Protein AF-A0A972BQ13-F1 (afdb_monomer)

pLDDT: mean 81.77, std 10.76, range [47.16, 95.56]

Structure (mmCIF, N/CA/C/O backbone):
data_AF-A0A972BQ13-F1
#
_entry.id   AF-A0A972BQ13-F1
#
loop_
_atom_site.group_PDB
_atom_site.id
_atom_site.type_symbol
_atom_site.label_atom_id
_atom_site.label_alt_id
_atom_site.label_comp_id
_atom_site.label_asym_id
_atom_site.label_entity_id
_atom_site.label_seq_id
_atom_site.pdbx_PDB_ins_code
_atom_site.Cartn_x
_atom_site.Cartn_y
_atom_site.Cartn_z
_atom_site.occupancy
_atom_site.B_iso_or_equiv
_atom_site.auth_seq_id
_atom_site.auth_comp_id
_atom_site.auth_asym_id
_atom_site.auth_atom_id
_atom_site.pdbx_PDB_model_num
ATOM 1 N N . VAL A 1 1 ? 4.322 10.558 -7.244 1.00 75.06 1 VAL A N 1
ATOM 2 C CA . VAL A 1 1 ? 5.290 10.960 -6.197 1.00 75.06 1 VAL A CA 1
ATOM 3 C C . VAL A 1 1 ? 4.895 10.313 -4.883 1.00 75.06 1 VAL A C 1
ATOM 5 O O . VAL A 1 1 ? 3.758 10.500 -4.469 1.00 75.06 1 VAL A O 1
ATOM 8 N N . VAL A 1 2 ? 5.786 9.562 -4.250 1.00 73.56 2 VAL A N 1
ATOM 9 C CA . VAL A 1 2 ? 5.633 9.065 -2.879 1.00 73.56 2 VAL A CA 1
ATOM 10 C C . VAL A 1 2 ? 6.597 9.849 -2.000 1.00 73.56 2 VAL A C 1
ATOM 12 O O . VAL A 1 2 ? 7.761 10.005 -2.354 1.00 73.56 2 VAL A O 1
ATOM 15 N N . GLU A 1 3 ? 6.086 10.386 -0.902 1.00 77.19 3 GLU A N 1
ATOM 16 C CA . GLU A 1 3 ? 6.841 11.070 0.143 1.00 77.19 3 GLU A CA 1
ATOM 17 C C . GLU A 1 3 ? 6.739 10.202 1.404 1.00 77.19 3 GLU A C 1
ATOM 19 O O . GLU A 1 3 ? 5.622 9.929 1.860 1.00 77.19 3 GLU A O 1
ATOM 24 N N . LEU A 1 4 ? 7.867 9.764 1.960 1.00 68.62 4 LEU A N 1
ATOM 25 C CA . LEU A 1 4 ? 7.918 9.122 3.272 1.00 68.62 4 LEU A CA 1
ATOM 26 C C . LEU A 1 4 ? 8.453 10.079 4.325 1.00 68.62 4 LEU A C 1
ATOM 28 O O . LEU A 1 4 ? 9.363 10.859 4.062 1.00 68.62 4 LEU A O 1
ATOM 32 N N . TYR A 1 5 ? 7.868 9.994 5.515 1.00 63.12 5 TYR A N 1
ATOM 33 C CA . TYR A 1 5 ? 8.362 10.615 6.734 1.00 63.12 5 TYR A CA 1
ATOM 34 C C . TYR A 1 5 ? 8.575 9.520 7.775 1.00 63.12 5 TYR A C 1
ATOM 36 O O . TYR A 1 5 ? 7.603 8.881 8.188 1.00 63.12 5 TYR A O 1
ATOM 44 N N . ASP A 1 6 ? 9.817 9.306 8.189 1.00 58.94 6 ASP A N 1
ATOM 45 C CA . ASP A 1 6 ? 10.212 8.161 9.019 1.00 58.94 6 ASP A CA 1
ATOM 46 C C . ASP A 1 6 ? 10.081 8.390 10.547 1.00 58.94 6 ASP A C 1
ATOM 48 O O . ASP A 1 6 ? 10.352 7.508 11.358 1.00 58.94 6 ASP A O 1
ATOM 52 N N . ASN A 1 7 ? 9.657 9.592 10.971 1.00 56.91 7 ASN A N 1
ATOM 53 C CA . ASN A 1 7 ? 9.533 10.000 12.380 1.00 56.91 7 ASN A CA 1
ATOM 54 C C . ASN A 1 7 ? 10.789 9.772 13.260 1.00 56.91 7 ASN A C 1
ATOM 56 O O . ASN A 1 7 ? 10.662 9.649 14.482 1.00 56.91 7 ASN A O 1
ATOM 60 N N . GLY A 1 8 ? 11.996 9.782 12.693 1.00 55.44 8 GLY A N 1
ATOM 61 C CA . GLY A 1 8 ? 13.251 9.614 13.433 1.00 55.44 8 GLY A CA 1
ATOM 62 C C . GLY A 1 8 ? 13.858 8.209 13.378 1.00 55.44 8 GLY A C 1
ATOM 63 O O . GLY A 1 8 ? 14.727 7.918 14.203 1.00 55.44 8 GLY A O 1
ATOM 64 N N . ALA A 1 9 ? 13.410 7.346 12.465 1.00 62.47 9 ALA A N 1
ATOM 65 C CA . ALA A 1 9 ? 13.886 5.973 12.288 1.00 62.47 9 ALA A CA 1
ATOM 66 C C . ALA A 1 9 ? 14.424 5.750 10.869 1.00 62.47 9 ALA A C 1
ATOM 68 O O . ALA A 1 9 ? 13.902 6.327 9.944 1.00 62.47 9 ALA A O 1
ATOM 69 N N . ASN A 1 10 ? 15.438 4.909 10.662 1.00 65.75 10 ASN A N 1
ATOM 70 C CA . ASN A 1 10 ? 15.972 4.659 9.316 1.00 65.75 10 ASN A CA 1
ATOM 71 C C . ASN A 1 10 ? 15.043 3.709 8.529 1.00 65.75 10 ASN A C 1
ATOM 73 O O . ASN A 1 10 ? 15.287 2.505 8.486 1.00 65.75 10 ASN A O 1
ATOM 77 N N . ASP A 1 11 ? 13.937 4.236 7.999 1.00 75.31 11 ASP A N 1
ATOM 78 C CA . ASP A 1 11 ? 13.009 3.510 7.130 1.00 75.31 11 ASP A CA 1
ATOM 79 C C . ASP A 1 11 ? 13.306 3.853 5.666 1.00 75.31 11 ASP A C 1
ATOM 81 O O . ASP A 1 11 ? 13.293 5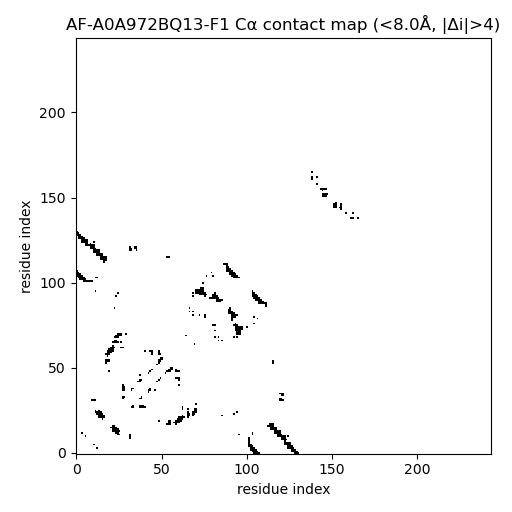.023 5.296 1.00 75.31 11 ASP A O 1
ATOM 85 N N . THR A 1 12 ? 13.526 2.836 4.831 1.00 80.25 12 THR A N 1
ATOM 86 C CA . THR A 1 12 ? 13.959 3.009 3.440 1.00 80.25 12 THR A CA 1
ATOM 87 C C . THR A 1 12 ? 12.961 2.440 2.436 1.00 80.25 12 THR A C 1
ATOM 89 O O . THR A 1 12 ? 12.549 1.276 2.537 1.00 80.25 12 THR A O 1
ATOM 92 N N . ILE A 1 13 ? 12.610 3.240 1.424 1.00 87.12 13 ILE A N 1
ATOM 93 C CA . ILE A 1 13 ? 11.822 2.842 0.256 1.00 87.12 13 ILE A CA 1
ATOM 94 C C . ILE A 1 13 ? 12.591 1.795 -0.541 1.00 87.12 13 ILE A C 1
ATOM 96 O O . ILE A 1 13 ? 13.713 2.006 -0.996 1.00 87.12 13 ILE A O 1
ATOM 100 N N . GLN A 1 14 ? 11.900 0.701 -0.818 1.00 89.25 14 GLN A N 1
ATOM 101 C CA . GLN A 1 14 ? 12.325 -0.337 -1.734 1.00 89.25 14 GLN A CA 1
ATOM 102 C C . GLN A 1 14 ? 11.298 -0.449 -2.856 1.00 89.25 14 GLN A C 1
ATOM 104 O O . GLN A 1 14 ? 10.089 -0.335 -2.632 1.00 89.25 14 GLN A O 1
ATOM 109 N N . ILE A 1 15 ? 11.765 -0.711 -4.071 1.00 92.12 15 ILE A N 1
ATOM 110 C CA . ILE A 1 15 ? 10.893 -0.925 -5.225 1.00 92.12 15 ILE A CA 1
ATOM 111 C C . ILE A 1 15 ? 11.194 -2.280 -5.821 1.00 92.12 15 ILE A C 1
ATOM 113 O O . ILE A 1 15 ? 12.330 -2.571 -6.197 1.00 92.12 15 ILE A O 1
ATOM 117 N N . PHE A 1 16 ? 10.150 -3.078 -5.980 1.00 93.19 16 PHE A N 1
ATOM 118 C CA . PHE A 1 16 ? 10.224 -4.385 -6.594 1.00 93.19 16 PHE A CA 1
ATOM 119 C C . PHE A 1 16 ? 9.275 -4.494 -7.779 1.00 93.19 16 PHE A C 1
ATOM 121 O O . PHE A 1 16 ? 8.189 -3.922 -7.786 1.00 93.19 16 PHE A O 1
ATOM 128 N N . SER A 1 17 ? 9.659 -5.303 -8.760 1.00 92.88 17 SER A N 1
ATOM 129 C CA . SER A 1 17 ? 8.677 -5.893 -9.674 1.00 92.88 17 SER A CA 1
ATOM 130 C C . SER A 1 17 ? 7.896 -6.997 -8.954 1.00 92.88 17 SER A C 1
ATOM 132 O O . SER A 1 17 ? 8.431 -7.667 -8.065 1.00 92.88 17 SER A O 1
ATOM 134 N N . VAL A 1 18 ? 6.680 -7.293 -9.413 1.00 91.50 18 VAL A N 1
ATOM 135 C CA . VAL A 1 18 ? 5.883 -8.438 -8.915 1.00 91.50 18 VAL A CA 1
ATOM 136 C C . VAL A 1 18 ? 6.572 -9.803 -9.095 1.00 91.50 18 VAL A C 1
ATOM 138 O O . VAL A 1 18 ? 6.213 -10.784 -8.442 1.00 91.50 18 VAL A O 1
ATOM 141 N N . SER A 1 19 ? 7.583 -9.887 -9.966 1.00 91.81 19 SER A N 1
ATOM 142 C CA . SER A 1 19 ? 8.406 -11.088 -10.173 1.00 91.81 19 SER A CA 1
ATOM 143 C C . SER A 1 19 ? 9.541 -11.263 -9.154 1.00 91.81 19 SER A C 1
ATOM 145 O O . SER A 1 19 ? 10.213 -12.290 -9.174 1.00 91.81 19 SER A O 1
ATOM 147 N N . GLY A 1 20 ? 9.762 -10.292 -8.261 1.00 91.56 20 GLY A N 1
ATOM 148 C CA . GLY A 1 20 ? 10.799 -10.359 -7.224 1.00 91.56 20 GLY A CA 1
ATOM 149 C C . GLY A 1 20 ? 12.126 -9.684 -7.579 1.00 91.56 20 GLY A C 1
ATOM 150 O O . GLY A 1 20 ? 13.048 -9.670 -6.763 1.00 91.56 20 GLY A O 1
ATOM 151 N N . ARG A 1 21 ? 12.243 -9.051 -8.754 1.00 92.38 21 ARG A N 1
ATOM 152 C CA . ARG A 1 21 ? 13.390 -8.176 -9.043 1.00 92.38 21 ARG A CA 1
ATOM 153 C C . ARG A 1 21 ? 13.343 -6.921 -8.176 1.00 92.38 21 ARG A C 1
ATOM 155 O O . ARG A 1 21 ? 12.360 -6.188 -8.244 1.00 92.38 21 ARG A O 1
ATOM 162 N N . HIS A 1 22 ? 14.422 -6.668 -7.446 1.00 93.00 22 HIS A N 1
ATOM 163 C CA . HIS A 1 22 ? 14.671 -5.454 -6.683 1.00 93.00 22 HIS A CA 1
ATOM 164 C C . HIS A 1 22 ? 15.249 -4.381 -7.615 1.00 93.00 22 HIS A C 1
ATOM 166 O O . HIS A 1 22 ? 16.272 -4.593 -8.270 1.00 93.00 22 HIS A O 1
ATOM 172 N N . ILE A 1 23 ? 14.551 -3.256 -7.729 1.00 91.62 23 ILE A N 1
ATOM 173 C CA . ILE A 1 23 ? 14.812 -2.213 -8.723 1.00 91.62 23 ILE A CA 1
ATOM 174 C C . ILE A 1 23 ? 15.563 -1.034 -8.100 1.00 91.62 23 ILE A C 1
ATOM 176 O O . ILE A 1 23 ? 16.493 -0.543 -8.736 1.00 91.62 23 ILE A O 1
ATOM 180 N N . VAL A 1 24 ? 15.158 -0.599 -6.900 1.00 90.25 24 VAL A N 1
ATOM 181 C CA . VAL A 1 24 ? 15.683 0.570 -6.165 1.00 90.25 24 VAL A CA 1
ATOM 182 C C . VAL A 1 24 ? 15.614 0.308 -4.676 1.00 90.25 24 VAL A C 1
ATOM 184 O O . VAL A 1 24 ? 14.603 -0.231 -4.230 1.00 90.25 24 VAL A O 1
ATOM 187 N N . GLY A 1 25 ? 16.611 0.791 -3.938 1.00 87.81 25 GLY A N 1
ATOM 188 C CA . GLY A 1 25 ? 16.585 0.847 -2.482 1.00 87.81 25 GLY A CA 1
ATOM 189 C C . GLY A 1 25 ? 17.929 0.444 -1.894 1.00 87.81 25 GLY A C 1
ATOM 190 O O . GLY A 1 25 ? 18.979 0.759 -2.455 1.00 87.81 25 GLY A O 1
ATOM 191 N N . THR A 1 26 ? 17.892 -0.285 -0.786 1.00 86.56 26 THR A N 1
ATOM 192 C CA . THR A 1 26 ? 19.076 -0.847 -0.129 1.00 86.56 26 THR A CA 1
ATOM 193 C C . THR A 1 26 ? 19.180 -2.341 -0.410 1.00 86.56 26 THR A C 1
ATOM 195 O O . THR A 1 26 ? 18.201 -3.077 -0.399 1.00 86.56 26 THR A O 1
ATOM 198 N N . LYS A 1 27 ? 20.376 -2.843 -0.689 1.00 86.19 27 LYS A N 1
ATOM 199 C CA . LYS A 1 27 ? 20.631 -4.250 -0.981 1.00 86.19 27 LYS A CA 1
ATOM 200 C C . LYS A 1 27 ? 20.524 -5.097 0.292 1.00 86.19 27 LYS A C 1
ATOM 202 O O . LYS A 1 27 ? 20.713 -4.619 1.409 1.00 86.19 27 LYS A O 1
ATOM 207 N N . LEU A 1 28 ? 20.305 -6.397 0.105 1.00 88.12 28 LEU A N 1
ATOM 208 C CA . LEU A 1 28 ? 20.391 -7.373 1.194 1.00 88.12 28 LEU A CA 1
ATOM 209 C C . LEU A 1 28 ? 21.762 -7.341 1.886 1.00 88.12 28 LEU A C 1
ATOM 211 O O . LEU A 1 28 ? 22.798 -7.214 1.229 1.00 88.12 28 LEU A O 1
ATOM 215 N N . GLY A 1 29 ? 21.754 -7.481 3.211 1.00 81.06 29 GLY A N 1
ATOM 216 C CA . GLY A 1 29 ? 22.926 -7.277 4.066 1.00 81.06 29 GLY A CA 1
ATOM 217 C C . GLY A 1 29 ? 23.169 -5.812 4.451 1.00 81.06 29 GLY A C 1
ATOM 218 O O . GLY A 1 29 ? 24.209 -5.498 5.030 1.00 81.06 29 GLY A O 1
ATOM 219 N N . HIS A 1 30 ? 22.248 -4.902 4.104 1.00 82.00 30 HIS A N 1
ATOM 220 C CA . HIS A 1 30 ? 22.149 -3.593 4.746 1.00 82.00 30 HIS A CA 1
ATOM 221 C C . HIS A 1 30 ? 21.453 -3.720 6.110 1.00 82.00 30 HIS A C 1
ATOM 223 O O . HIS A 1 30 ? 20.603 -4.591 6.305 1.00 82.00 30 HIS A O 1
ATOM 229 N N . GLY A 1 31 ? 21.782 -2.818 7.040 1.00 79.62 31 GLY A N 1
ATOM 230 C CA . GLY A 1 31 ? 21.315 -2.884 8.428 1.00 79.62 31 GLY A CA 1
ATOM 231 C C . GLY A 1 31 ? 19.792 -2.882 8.587 1.00 79.62 31 GLY A C 1
ATOM 232 O O . GLY A 1 31 ? 19.286 -3.487 9.531 1.00 79.62 31 GLY A O 1
ATOM 233 N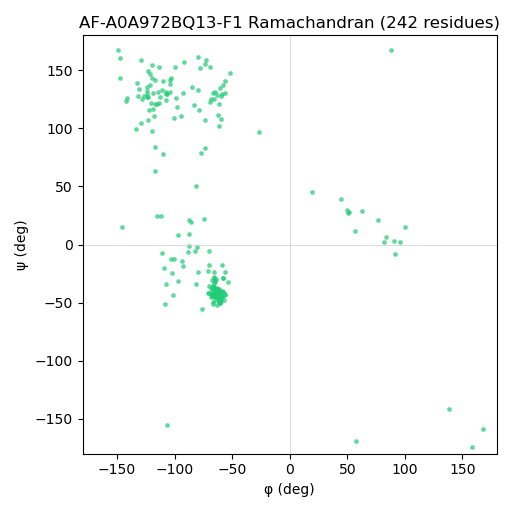 N . ASP A 1 32 ? 19.060 -2.267 7.657 1.00 82.19 32 ASP A N 1
ATOM 234 C CA . ASP A 1 32 ? 17.592 -2.210 7.705 1.00 82.19 32 ASP A CA 1
ATOM 235 C C . ASP A 1 32 ? 16.971 -3.581 7.406 1.00 82.19 32 ASP A C 1
ATOM 237 O O . ASP A 1 32 ? 16.067 -4.028 8.112 1.00 82.19 32 ASP A O 1
ATOM 241 N N . TRP A 1 33 ? 17.516 -4.298 6.418 1.00 88.00 33 TRP A N 1
ATOM 242 C CA . TRP A 1 33 ? 17.096 -5.658 6.074 1.00 88.00 33 TRP A CA 1
ATOM 243 C C . TRP A 1 33 ? 17.501 -6.673 7.146 1.00 88.00 33 TRP A C 1
ATOM 245 O O . TRP A 1 33 ? 16.689 -7.510 7.545 1.00 88.00 33 TRP A O 1
ATOM 255 N N . ASP A 1 34 ? 18.721 -6.555 7.676 1.00 85.88 34 ASP A N 1
ATOM 256 C CA . ASP A 1 34 ? 19.205 -7.430 8.748 1.00 85.88 34 ASP A CA 1
ATOM 257 C C . ASP A 1 34 ? 18.383 -7.256 10.034 1.00 85.88 34 ASP A C 1
ATOM 259 O O . ASP A 1 34 ? 18.034 -8.236 10.693 1.00 85.88 34 ASP A O 1
ATOM 263 N N . SER A 1 35 ? 18.005 -6.017 10.368 1.00 83.69 35 SER A N 1
ATOM 264 C CA . SER A 1 35 ? 17.134 -5.725 11.517 1.00 83.69 35 SER A CA 1
ATOM 265 C C . SER A 1 35 ? 15.719 -6.281 11.335 1.00 83.69 35 SER A C 1
ATOM 267 O O . SER A 1 35 ? 15.070 -6.634 12.320 1.00 83.69 35 SER A O 1
ATOM 269 N N . ALA A 1 36 ? 15.257 -6.403 10.087 1.00 83.88 36 ALA A N 1
ATOM 270 C CA . ALA A 1 36 ? 14.001 -7.057 9.732 1.00 83.88 36 ALA A CA 1
ATOM 271 C C . ALA A 1 36 ? 14.105 -8.598 9.677 1.00 83.88 36 ALA A C 1
ATOM 273 O O . ALA A 1 36 ? 13.098 -9.263 9.444 1.00 83.88 36 ALA A O 1
ATOM 274 N N . GLY A 1 37 ? 15.290 -9.179 9.906 1.00 88.19 37 GLY A N 1
ATOM 275 C CA . GLY A 1 37 ? 15.511 -10.629 9.862 1.00 88.19 37 GLY A CA 1
ATOM 276 C C . GLY A 1 37 ? 15.589 -11.212 8.448 1.00 88.19 37 GLY A C 1
ATOM 277 O O . GLY A 1 37 ? 15.369 -12.411 8.272 1.00 88.19 37 GLY A O 1
ATOM 278 N N . VAL A 1 38 ? 15.889 -10.377 7.448 1.00 90.88 38 VAL A N 1
ATOM 279 C CA . VAL A 1 38 ? 16.015 -10.766 6.040 1.00 90.88 38 VAL A CA 1
ATOM 280 C C . VAL A 1 38 ? 17.450 -10.507 5.589 1.00 90.88 38 VAL A C 1
ATOM 282 O O . VAL A 1 38 ? 17.763 -9.464 5.023 1.00 90.88 38 VAL A O 1
ATOM 285 N N . SER A 1 39 ? 18.344 -11.457 5.850 1.00 90.06 39 SER A N 1
ATOM 286 C CA . SER A 1 39 ? 19.778 -11.288 5.562 1.00 90.06 39 SER A CA 1
ATOM 287 C C . SER A 1 39 ? 20.215 -12.022 4.299 1.00 90.06 39 SER A C 1
ATOM 289 O O . SER A 1 39 ? 21.199 -11.636 3.662 1.00 90.06 39 SER A O 1
ATOM 291 N N . PHE A 1 40 ? 19.484 -13.067 3.907 1.00 90.19 40 PHE A N 1
ATOM 292 C CA . PHE A 1 40 ? 19.822 -13.905 2.763 1.00 90.19 40 PHE A CA 1
ATOM 293 C C . PHE A 1 40 ? 18.724 -13.893 1.687 1.00 90.19 40 PHE A C 1
ATOM 295 O O . PHE A 1 40 ? 17.549 -13.665 1.989 1.00 90.19 40 PHE A O 1
ATOM 302 N N . PRO A 1 41 ? 19.063 -14.158 0.409 1.00 90.75 41 PRO A N 1
ATOM 303 C CA . PRO A 1 41 ? 18.068 -14.283 -0.658 1.00 90.75 41 PRO A CA 1
ATOM 304 C C . PRO A 1 41 ? 16.960 -15.304 -0.352 1.00 90.75 41 PRO A C 1
ATOM 306 O O . PRO A 1 41 ? 15.815 -15.121 -0.762 1.00 90.75 41 PRO A O 1
ATOM 309 N N . GLU A 1 42 ? 17.273 -16.371 0.382 1.00 91.19 42 GLU A N 1
ATOM 310 C CA . GLU A 1 42 ? 16.307 -17.377 0.822 1.00 91.19 42 GLU A CA 1
ATOM 311 C C . GLU A 1 42 ? 15.269 -16.799 1.798 1.00 91.19 42 GLU A C 1
ATOM 313 O O . GLU A 1 42 ? 14.081 -17.117 1.689 1.00 91.19 42 GLU A O 1
ATOM 318 N N . ASP A 1 43 ? 15.689 -15.909 2.702 1.00 92.56 43 ASP A N 1
ATOM 319 C CA . ASP A 1 43 ? 14.787 -15.208 3.623 1.00 92.56 43 ASP A CA 1
ATOM 320 C C . ASP A 1 43 ? 13.827 -14.314 2.837 1.00 92.56 43 ASP A C 1
ATOM 322 O O . ASP A 1 43 ? 12.621 -14.318 3.068 1.00 92.56 43 ASP A O 1
ATOM 326 N N . MET A 1 44 ? 14.344 -13.608 1.833 1.00 92.25 44 MET A N 1
ATOM 327 C CA . MET A 1 44 ? 13.546 -12.744 0.968 1.00 92.25 44 MET A CA 1
ATOM 328 C C . MET A 1 44 ? 12.476 -13.540 0.205 1.00 92.25 44 MET A C 1
ATOM 330 O O . MET A 1 44 ? 11.310 -13.150 0.186 1.00 92.25 44 MET A O 1
ATOM 334 N N . ASN A 1 45 ? 12.843 -14.692 -0.361 1.00 90.31 45 ASN A N 1
ATOM 335 C CA . ASN A 1 45 ? 11.913 -15.562 -1.089 1.00 90.31 45 ASN A CA 1
ATOM 336 C C . ASN A 1 45 ? 10.819 -16.167 -0.194 1.00 90.31 45 ASN A C 1
ATOM 338 O O . ASN A 1 45 ? 9.741 -16.493 -0.682 1.00 90.31 45 ASN A O 1
ATOM 342 N N . THR A 1 46 ? 11.094 -16.356 1.097 1.00 90.00 46 THR A N 1
ATOM 343 C CA . THR A 1 46 ? 10.166 -17.023 2.024 1.00 90.00 46 THR A CA 1
ATOM 344 C C . THR A 1 46 ? 9.321 -16.052 2.842 1.00 90.00 46 THR A C 1
ATOM 346 O O . THR A 1 46 ? 8.186 -16.384 3.174 1.00 90.00 46 THR A O 1
ATOM 349 N N . GLN A 1 47 ? 9.848 -14.869 3.160 1.00 90.88 47 GLN A N 1
ATOM 350 C CA . GLN A 1 47 ? 9.221 -13.916 4.079 1.00 90.88 47 GLN A CA 1
ATOM 351 C C . GLN A 1 47 ? 8.634 -12.691 3.365 1.00 90.88 47 GLN A C 1
ATOM 353 O O . GLN A 1 47 ? 7.610 -12.164 3.796 1.00 90.88 47 GLN A O 1
ATOM 358 N N . VAL A 1 48 ? 9.262 -12.233 2.276 1.00 92.38 48 VAL A N 1
ATOM 359 C CA . VAL A 1 48 ? 8.895 -10.970 1.612 1.00 92.38 48 VAL A CA 1
ATOM 360 C C . VAL A 1 48 ? 8.200 -11.223 0.282 1.00 92.38 48 VAL A C 1
ATOM 362 O O . VAL A 1 48 ? 7.105 -10.711 0.069 1.00 92.38 48 VAL A O 1
ATOM 365 N N . LEU A 1 49 ? 8.789 -12.039 -0.595 1.00 93.25 49 LEU A N 1
ATOM 366 C CA . LEU A 1 49 ? 8.300 -12.292 -1.955 1.00 93.25 49 LEU A CA 1
ATOM 367 C C . LEU A 1 49 ? 7.177 -13.333 -1.990 1.00 93.25 49 LEU A C 1
ATOM 369 O O . LEU A 1 49 ? 7.215 -14.300 -2.748 1.00 93.25 49 LEU A O 1
ATOM 373 N N . THR A 1 50 ? 6.169 -13.139 -1.147 1.00 92.19 50 THR A N 1
ATOM 374 C CA . THR A 1 50 ? 5.022 -14.034 -1.031 1.00 92.19 50 THR A CA 1
ATOM 375 C C . THR A 1 50 ? 3.821 -13.487 -1.809 1.00 92.19 50 THR A C 1
ATOM 377 O O . THR A 1 50 ? 3.664 -12.267 -1.944 1.00 92.19 50 THR A O 1
ATOM 380 N N . PRO A 1 51 ? 2.908 -14.357 -2.277 1.00 88.12 51 PRO A N 1
ATOM 381 C CA . PRO A 1 51 ? 1.643 -13.920 -2.869 1.00 88.12 51 PRO A CA 1
ATOM 382 C C . PRO A 1 51 ? 0.789 -13.058 -1.938 1.00 88.12 51 PRO A C 1
ATOM 384 O O . PRO A 1 51 ? 0.049 -12.190 -2.393 1.00 88.12 51 PRO A O 1
ATOM 387 N N . GLU A 1 52 ? 0.919 -13.266 -0.629 1.00 89.44 52 GLU A N 1
ATOM 388 C CA . GLU A 1 52 ? 0.240 -12.485 0.409 1.00 89.44 52 GLU A CA 1
ATOM 389 C C . GLU A 1 52 ? 0.716 -11.026 0.431 1.00 89.44 52 GLU A C 1
ATOM 391 O O . GLU A 1 52 ? -0.090 -10.122 0.643 1.00 89.44 52 GLU A O 1
ATOM 396 N N . ASN A 1 53 ? 1.993 -10.793 0.117 1.00 87.75 53 ASN A N 1
ATOM 397 C CA . ASN A 1 53 ? 2.582 -9.462 -0.030 1.00 87.75 53 ASN A CA 1
ATOM 398 C C . ASN A 1 53 ? 2.423 -8.886 -1.454 1.00 87.75 53 ASN A C 1
ATOM 400 O O . ASN A 1 53 ? 3.008 -7.853 -1.772 1.00 87.75 53 ASN A O 1
ATOM 404 N N . GLY A 1 54 ? 1.631 -9.535 -2.318 1.00 86.50 54 GLY A N 1
ATOM 405 C CA . GLY A 1 54 ? 1.317 -9.070 -3.673 1.00 86.50 54 GLY A CA 1
ATOM 406 C C . GLY A 1 54 ? 2.265 -9.562 -4.771 1.00 86.50 54 GLY A C 1
ATOM 407 O O . GLY A 1 54 ? 2.094 -9.183 -5.930 1.00 86.50 54 GLY A O 1
ATOM 408 N N . PHE A 1 55 ? 3.243 -10.409 -4.445 1.00 92.50 55 PHE A N 1
ATOM 409 C CA . PHE A 1 55 ? 4.175 -10.964 -5.428 1.00 92.50 55 PHE A CA 1
ATOM 410 C C . PHE A 1 55 ? 3.569 -12.136 -6.212 1.00 92.50 55 PHE A C 1
ATOM 412 O O . PHE A 1 55 ? 2.588 -12.763 -5.820 1.00 92.50 55 PHE A O 1
ATOM 419 N N . SER A 1 56 ? 4.160 -12.465 -7.358 1.00 91.00 56 SER A N 1
ATOM 420 C CA . SER A 1 56 ? 3.762 -13.649 -8.127 1.00 91.00 56 SER A CA 1
ATOM 421 C C . SER A 1 56 ? 4.139 -14.957 -7.407 1.00 91.00 56 SER A C 1
ATOM 423 O O . SER A 1 56 ? 5.130 -15.013 -6.686 1.00 91.00 56 SER A O 1
ATOM 425 N N . ASN A 1 57 ? 3.398 -16.048 -7.651 1.00 88.38 57 ASN A N 1
ATOM 426 C C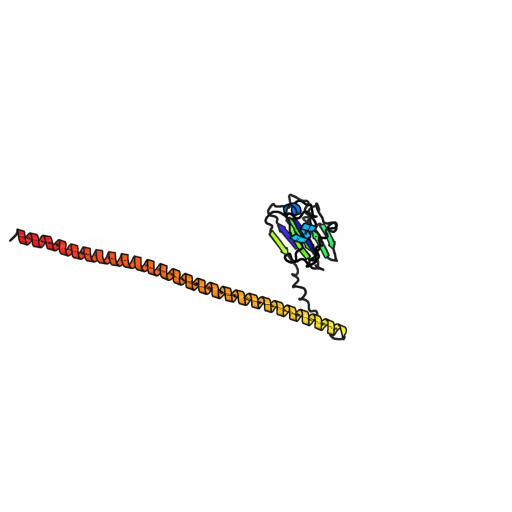A . ASN A 1 57 ? 3.653 -17.363 -7.024 1.00 88.38 57 ASN A CA 1
ATOM 427 C C . ASN A 1 57 ? 5.072 -17.916 -7.241 1.00 88.38 57 ASN A C 1
ATOM 429 O O . ASN A 1 57 ? 5.517 -18.758 -6.469 1.00 88.38 57 ASN A O 1
ATOM 433 N N . ASN A 1 58 ? 5.754 -17.475 -8.298 1.00 89.12 58 ASN A N 1
ATOM 434 C CA . ASN A 1 58 ? 7.112 -17.895 -8.638 1.00 89.12 58 ASN A CA 1
ATOM 435 C C . ASN A 1 58 ? 8.096 -16.722 -8.543 1.00 89.12 58 ASN A C 1
ATOM 437 O O . ASN A 1 58 ? 9.096 -16.712 -9.260 1.00 89.12 58 ASN A O 1
ATOM 441 N N . ALA A 1 59 ? 7.780 -15.704 -7.737 1.00 91.50 59 ALA A N 1
ATOM 442 C CA . ALA A 1 59 ? 8.681 -14.587 -7.531 1.00 91.50 59 ALA A CA 1
ATOM 443 C C . ALA A 1 59 ? 9.998 -15.085 -6.928 1.00 91.50 59 ALA A C 1
ATOM 445 O O . ALA A 1 59 ? 10.010 -15.904 -6.009 1.00 91.50 59 ALA A O 1
ATOM 446 N N . VAL A 1 60 ? 11.110 -14.598 -7.470 1.00 92.38 60 VAL A N 1
ATOM 447 C CA . VAL A 1 60 ? 12.452 -14.927 -6.991 1.00 92.38 60 VAL A CA 1
ATOM 448 C C . VAL A 1 60 ? 13.216 -13.632 -6.832 1.00 92.38 60 VAL A C 1
ATOM 450 O O . VAL A 1 60 ? 13.201 -12.781 -7.723 1.00 92.38 60 VAL A O 1
ATOM 453 N N . TYR A 1 61 ? 13.899 -13.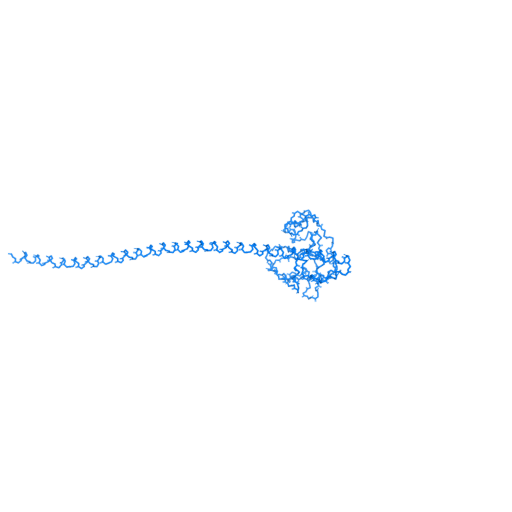494 -5.703 1.00 93.31 61 TYR A N 1
ATOM 454 C CA . TYR A 1 61 ? 14.702 -12.323 -5.428 1.00 93.31 61 TYR A CA 1
ATOM 455 C C . TYR A 1 61 ? 15.820 -12.182 -6.454 1.00 93.31 61 TYR A C 1
ATOM 457 O O . TYR A 1 61 ? 16.685 -13.052 -6.582 1.00 93.31 61 TYR A O 1
ATOM 465 N N . VAL A 1 62 ? 15.821 -11.049 -7.152 1.00 90.81 62 VAL A N 1
ATOM 466 C CA . VAL A 1 62 ? 16.915 -10.652 -8.039 1.00 90.81 62 VAL A CA 1
ATOM 467 C C . VAL A 1 62 ? 17.335 -9.231 -7.697 1.00 90.81 62 VAL A C 1
ATOM 469 O O . VAL A 1 62 ? 16.642 -8.281 -8.047 1.00 90.81 62 VAL A O 1
ATOM 472 N N . GLY A 1 63 ? 18.473 -9.089 -7.018 1.00 84.69 63 GLY A N 1
ATOM 473 C CA . GLY A 1 63 ? 18.985 -7.809 -6.515 1.00 84.69 63 GLY A CA 1
ATOM 474 C C . GLY A 1 63 ? 20.254 -7.305 -7.197 1.00 84.69 63 GLY A C 1
ATOM 475 O O . GLY A 1 63 ? 21.015 -6.567 -6.576 1.00 84.69 63 GLY A O 1
ATOM 476 N N . ASP A 1 64 ? 20.525 -7.720 -8.438 1.00 75.00 64 ASP A N 1
ATOM 477 C CA . ASP A 1 64 ? 21.769 -7.384 -9.139 1.00 75.00 64 ASP A CA 1
ATOM 478 C C . ASP A 1 64 ? 21.918 -5.861 -9.336 1.00 75.00 64 ASP A C 1
ATOM 480 O O . ASP A 1 64 ? 21.306 -5.264 -10.221 1.00 75.00 64 ASP A O 1
ATOM 484 N N . ASN A 1 65 ? 22.752 -5.237 -8.496 1.00 74.88 65 ASN A N 1
ATOM 485 C CA . ASN A 1 65 ? 23.205 -3.840 -8.553 1.00 74.88 65 ASN A CA 1
ATOM 486 C C . ASN A 1 65 ? 22.115 -2.740 -8.554 1.00 74.88 65 ASN A C 1
ATOM 488 O O . ASN A 1 65 ? 22.446 -1.589 -8.828 1.00 74.88 65 ASN A O 1
ATOM 492 N N . LEU A 1 66 ? 20.844 -3.059 -8.273 1.00 85.62 66 LEU A N 1
ATOM 493 C CA . LEU A 1 66 ? 19.735 -2.095 -8.102 1.00 85.62 66 LEU A CA 1
ATOM 494 C C . LEU A 1 66 ? 19.703 -0.978 -9.166 1.00 85.62 66 LEU A C 1
ATOM 496 O O . LEU A 1 66 ? 19.507 0.194 -8.866 1.00 85.62 66 LEU A O 1
ATOM 500 N N . ASN A 1 67 ? 20.002 -1.330 -10.423 1.00 80.69 67 ASN A N 1
ATOM 501 C CA . ASN A 1 67 ? 20.108 -0.394 -11.553 1.00 80.69 67 ASN A CA 1
ATOM 502 C C . ASN A 1 67 ? 21.014 0.837 -11.307 1.00 80.69 67 ASN A C 1
ATOM 504 O O . ASN A 1 67 ? 20.830 1.881 -11.929 1.00 80.69 67 ASN A O 1
ATOM 508 N N . GLY A 1 68 ? 22.011 0.723 -10.423 1.00 77.44 68 GLY A N 1
ATOM 509 C CA . GLY A 1 68 ? 22.912 1.817 -10.044 1.00 77.44 68 GLY A CA 1
ATOM 510 C C . GLY A 1 68 ? 22.351 2.775 -8.987 1.00 77.44 68 GLY A C 1
ATOM 511 O O . GLY A 1 68 ? 23.038 3.726 -8.624 1.00 77.44 68 GLY A O 1
ATOM 512 N N . ILE A 1 69 ? 21.147 2.510 -8.478 1.00 78.81 69 ILE A N 1
ATOM 513 C CA . ILE A 1 69 ? 20.438 3.265 -7.438 1.00 78.81 69 ILE A CA 1
ATOM 514 C C . ILE A 1 69 ? 20.258 2.336 -6.227 1.00 78.81 69 ILE A C 1
ATOM 516 O O . ILE A 1 69 ? 19.154 1.923 -5.870 1.00 78.81 69 ILE A O 1
ATOM 520 N N . GLY A 1 70 ? 21.401 1.939 -5.665 1.00 76.44 70 GLY A N 1
ATOM 521 C CA . GLY A 1 70 ? 21.497 1.097 -4.473 1.00 76.44 70 GLY A CA 1
ATOM 522 C C . GLY A 1 70 ? 21.942 1.875 -3.231 1.00 76.44 70 GLY A C 1
ATOM 523 O O . GLY A 1 70 ? 21.809 3.095 -3.187 1.00 76.44 70 GLY A O 1
ATOM 524 N N . ASP A 1 71 ? 22.531 1.167 -2.263 1.00 74.31 71 ASP A N 1
ATOM 525 C CA . ASP A 1 71 ? 22.985 1.729 -0.980 1.00 74.31 71 ASP A CA 1
ATOM 526 C C . ASP A 1 71 ? 23.874 2.966 -1.119 1.00 74.31 71 ASP A C 1
ATOM 528 O O . ASP A 1 71 ? 24.778 3.010 -1.964 1.00 74.31 71 ASP A O 1
ATOM 532 N N . ASN A 1 72 ? 23.763 3.867 -0.141 1.00 72.12 72 ASN A N 1
ATOM 533 C CA . ASN A 1 72 ? 24.607 5.056 0.007 1.00 72.12 72 ASN A CA 1
ATOM 534 C C . ASN A 1 72 ? 24.481 6.039 -1.160 1.00 72.12 72 ASN A C 1
ATOM 536 O O . ASN A 1 72 ? 25.424 6.776 -1.476 1.00 72.12 72 ASN A O 1
ATOM 540 N N . LEU A 1 73 ? 23.321 6.059 -1.807 1.00 82.06 73 LEU A N 1
ATOM 541 C CA . LEU A 1 73 ? 23.030 7.051 -2.819 1.00 82.06 73 LEU A CA 1
ATOM 542 C C . LEU A 1 73 ? 22.890 8.415 -2.125 1.00 82.06 73 LEU A C 1
ATOM 544 O O . LEU A 1 73 ? 22.053 8.556 -1.228 1.00 82.06 73 LEU A O 1
ATOM 548 N N . PRO A 1 74 ? 23.677 9.440 -2.508 1.00 84.50 74 PRO A N 1
ATOM 549 C CA . PRO A 1 74 ? 23.590 10.744 -1.870 1.00 84.50 74 PRO A CA 1
ATOM 550 C C . PRO A 1 74 ? 22.173 11.300 -1.951 1.00 84.50 74 PRO A C 1
ATOM 552 O O . PRO A 1 74 ? 21.583 11.356 -3.032 1.00 84.50 74 PRO A O 1
ATOM 555 N N . PHE A 1 75 ? 21.654 11.750 -0.811 1.00 86.00 75 PHE A N 1
ATOM 556 C CA . PHE A 1 75 ? 20.322 12.326 -0.757 1.00 86.00 75 PHE A CA 1
ATOM 557 C C . PHE A 1 75 ? 20.191 13.543 -1.689 1.00 86.00 75 PHE A C 1
ATOM 559 O O . PHE A 1 75 ? 20.967 14.499 -1.597 1.00 86.00 75 PHE A O 1
ATOM 566 N N . SER A 1 76 ? 19.153 13.554 -2.522 1.00 87.44 76 SER A N 1
ATOM 567 C CA . SER A 1 76 ? 18.732 14.692 -3.331 1.00 87.44 76 SER A CA 1
ATOM 568 C C . SER A 1 76 ? 17.347 15.163 -2.890 1.00 87.44 76 SER A C 1
ATOM 570 O O . SER A 1 76 ? 16.374 14.419 -2.960 1.00 87.44 76 SER A O 1
ATOM 572 N N . ALA A 1 77 ? 17.246 16.426 -2.464 1.00 83.44 77 ALA A N 1
ATOM 573 C CA . ALA A 1 77 ? 15.980 17.055 -2.060 1.00 83.44 77 ALA A CA 1
ATOM 574 C C . ALA A 1 77 ? 15.226 17.710 -3.230 1.00 83.44 77 ALA A C 1
ATOM 576 O O . ALA A 1 77 ? 14.129 18.238 -3.046 1.00 83.44 77 ALA A O 1
ATOM 577 N N . VAL A 1 78 ? 15.842 17.759 -4.413 1.00 85.44 78 VAL A N 1
ATOM 578 C CA . VAL A 1 78 ? 15.372 18.555 -5.549 1.00 85.44 78 VAL A CA 1
ATOM 579 C C . VAL A 1 78 ? 15.014 17.619 -6.694 1.00 85.44 78 VAL A C 1
ATOM 581 O O . VAL A 1 78 ? 15.862 16.876 -7.185 1.00 85.44 78 VAL A O 1
ATOM 584 N N . ALA A 1 79 ? 13.757 17.677 -7.140 1.00 82.69 79 ALA A N 1
ATOM 585 C CA . ALA A 1 79 ? 13.311 16.963 -8.331 1.00 82.69 79 ALA A CA 1
ATOM 586 C C . ALA A 1 79 ? 14.150 17.397 -9.556 1.00 82.69 79 ALA A C 1
ATOM 588 O O . ALA A 1 79 ? 14.396 18.598 -9.715 1.00 82.69 79 ALA A O 1
ATOM 589 N N . PRO A 1 80 ? 14.586 16.466 -10.427 1.00 78.50 80 PRO A N 1
ATOM 590 C CA . PRO A 1 80 ? 14.099 15.085 -10.577 1.00 78.50 80 PRO A CA 1
ATOM 591 C C . PRO A 1 80 ? 14.754 13.997 -9.689 1.00 78.50 80 PRO A C 1
ATOM 593 O O . PRO A 1 80 ? 14.617 12.819 -10.000 1.00 78.50 80 PRO A O 1
ATOM 596 N N . TYR A 1 81 ? 15.395 14.349 -8.565 1.00 89.94 81 TYR A N 1
ATOM 597 C CA . TYR A 1 81 ? 16.077 13.404 -7.660 1.00 89.94 81 TYR A CA 1
ATOM 598 C C . TYR A 1 81 ? 17.162 12.576 -8.383 1.00 89.94 81 TYR A C 1
ATOM 600 O O . TYR A 1 81 ? 17.563 12.920 -9.497 1.00 89.94 81 TYR A O 1
ATOM 608 N N . ASN A 1 82 ? 17.707 11.528 -7.754 1.00 90.31 82 ASN A N 1
ATOM 609 C CA . ASN A 1 82 ? 18.630 10.627 -8.445 1.00 90.31 82 ASN A CA 1
ATOM 610 C C . ASN A 1 82 ? 17.824 9.761 -9.420 1.00 90.31 82 ASN A C 1
ATOM 612 O O . ASN A 1 82 ? 17.056 8.892 -9.001 1.00 90.31 82 ASN A O 1
ATOM 616 N N . GLN A 1 83 ? 17.957 10.052 -10.713 1.00 89.56 83 GLN A N 1
ATOM 617 C CA . GLN A 1 83 ? 17.109 9.496 -11.762 1.00 89.56 83 GLN A CA 1
ATOM 618 C C . GLN A 1 83 ? 17.806 8.380 -12.542 1.00 89.56 83 GLN A C 1
ATOM 620 O O . GLN A 1 83 ? 18.995 8.467 -12.852 1.00 89.56 83 GLN A O 1
ATOM 625 N N . PHE A 1 84 ? 17.038 7.367 -12.926 1.00 90.38 84 PHE A N 1
ATOM 626 C CA . PHE A 1 84 ? 17.455 6.301 -13.830 1.00 90.38 84 PHE A CA 1
ATOM 627 C C . PHE A 1 84 ? 16.257 5.794 -14.644 1.00 90.38 84 PHE A C 1
ATOM 629 O O . PHE A 1 84 ? 15.102 6.106 -14.342 1.00 90.38 84 PHE A O 1
ATOM 636 N N . THR A 1 85 ? 16.535 5.009 -15.684 1.00 90.44 85 THR A N 1
ATOM 637 C CA . THR A 1 85 ? 15.503 4.408 -16.536 1.00 90.44 85 THR A CA 1
ATOM 638 C C . THR A 1 85 ? 15.463 2.900 -16.328 1.00 90.44 85 THR A C 1
ATOM 640 O O . THR A 1 85 ? 16.500 2.237 -16.375 1.00 90.44 85 THR A O 1
ATOM 643 N N . TYR A 1 86 ? 14.265 2.348 -16.159 1.00 90.31 86 TYR A N 1
ATOM 644 C CA . TYR A 1 86 ? 14.043 0.912 -16.036 1.00 90.31 86 TYR A CA 1
ATOM 645 C C . TYR A 1 86 ? 12.750 0.516 -16.754 1.00 90.31 86 TYR A C 1
ATOM 647 O O . TYR A 1 86 ? 11.694 1.086 -16.503 1.00 90.31 86 TYR A O 1
ATOM 655 N N . ASN A 1 87 ? 12.850 -0.424 -17.701 1.00 89.19 87 ASN A N 1
ATOM 656 C CA . ASN A 1 87 ? 11.737 -0.893 -18.541 1.00 89.19 87 ASN A CA 1
ATOM 657 C C . ASN A 1 87 ? 10.904 0.217 -19.218 1.00 89.19 87 ASN A C 1
ATOM 659 O O . ASN A 1 87 ? 9.728 0.030 -19.505 1.00 89.19 87 ASN A O 1
ATOM 663 N N . GLY A 1 88 ? 11.530 1.358 -19.526 1.00 86.81 88 GLY A N 1
ATOM 664 C CA . GLY A 1 88 ? 10.871 2.517 -20.141 1.00 86.81 88 GLY A CA 1
ATOM 665 C C . GLY A 1 88 ? 10.313 3.534 -19.143 1.00 86.81 88 GLY A C 1
ATOM 666 O O . GLY A 1 88 ? 9.964 4.631 -19.561 1.00 86.81 88 GLY A O 1
ATOM 667 N N . MET A 1 89 ? 10.309 3.215 -17.848 1.00 89.81 89 MET A N 1
ATOM 668 C CA . MET A 1 89 ? 9.937 4.125 -16.764 1.00 89.81 89 MET A CA 1
ATOM 669 C C . MET A 1 89 ? 11.143 4.967 -16.356 1.00 89.81 89 MET A C 1
ATOM 671 O O . MET A 1 89 ? 12.240 4.431 -16.170 1.00 89.81 89 MET A O 1
ATOM 675 N N . ASN A 1 90 ? 10.948 6.266 -16.160 1.00 91.50 90 ASN A N 1
ATOM 676 C CA . ASN A 1 90 ? 11.916 7.138 -15.516 1.00 91.50 90 ASN A CA 1
ATOM 677 C C . ASN A 1 90 ? 11.588 7.245 -14.029 1.00 91.50 90 ASN A C 1
ATOM 679 O O . ASN A 1 90 ? 10.607 7.865 -13.612 1.00 91.50 90 ASN A O 1
ATOM 683 N N . ILE A 1 91 ? 12.456 6.647 -13.224 1.00 91.50 91 ILE A N 1
ATOM 684 C CA . ILE A 1 91 ? 12.299 6.575 -11.780 1.00 91.50 91 ILE A CA 1
ATOM 685 C C . ILE A 1 91 ? 13.299 7.540 -11.148 1.00 91.50 91 ILE A C 1
ATOM 687 O O . ILE A 1 91 ? 14.482 7.532 -11.480 1.00 91.50 91 ILE A O 1
ATOM 691 N N . GLY A 1 92 ? 12.810 8.388 -10.249 1.00 91.56 92 GLY A N 1
ATOM 692 C CA . GLY A 1 92 ? 13.609 9.282 -9.421 1.00 91.56 92 GLY A CA 1
ATOM 693 C C . GLY A 1 92 ? 13.512 8.852 -7.966 1.00 91.56 92 GLY A C 1
ATOM 694 O O . GLY A 1 92 ? 12.409 8.706 -7.446 1.00 91.56 92 GLY A O 1
ATOM 695 N N . TYR A 1 93 ? 14.654 8.659 -7.318 1.00 90.94 93 TYR A N 1
ATOM 696 C CA . TYR A 1 93 ? 14.746 8.300 -5.907 1.00 90.94 93 TYR A CA 1
ATOM 697 C C . TYR A 1 93 ? 15.614 9.317 -5.173 1.00 90.94 93 TYR A C 1
ATOM 699 O O . TYR A 1 93 ? 16.666 9.727 -5.671 1.00 90.94 93 TYR A O 1
ATOM 707 N N . SER A 1 94 ? 15.183 9.764 -3.995 1.00 88.19 94 SER A N 1
ATOM 708 C CA . SER A 1 94 ? 15.959 10.730 -3.219 1.00 88.19 94 SER A CA 1
ATOM 709 C C . SER A 1 94 ? 17.299 10.168 -2.773 1.00 88.19 94 SER A C 1
ATOM 711 O O . SER A 1 94 ? 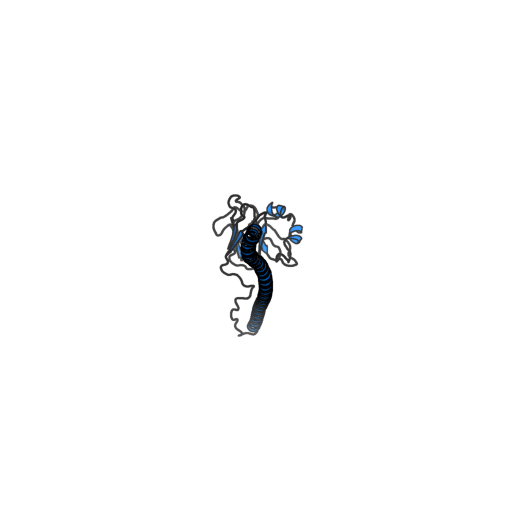18.237 10.945 -2.699 1.00 88.19 94 SER A O 1
ATOM 713 N N . GLY A 1 95 ? 17.427 8.859 -2.549 1.00 84.12 95 GLY A N 1
ATOM 714 C CA . GLY A 1 95 ? 18.593 8.273 -1.884 1.00 84.12 95 GLY A CA 1
ATOM 715 C C . GLY A 1 95 ? 18.441 8.246 -0.363 1.00 84.12 95 GLY A C 1
ATOM 716 O O . GLY A 1 95 ? 17.568 8.921 0.182 1.00 84.12 95 GLY A O 1
ATOM 717 N N . ASP A 1 96 ? 19.330 7.491 0.279 1.00 74.94 96 ASP A N 1
ATOM 718 C CA . ASP A 1 96 ? 19.400 7.181 1.717 1.00 74.94 96 ASP A CA 1
ATOM 719 C C . ASP A 1 96 ? 20.615 7.844 2.412 1.00 74.94 96 ASP A C 1
ATOM 721 O O . ASP A 1 96 ? 20.752 7.835 3.633 1.00 74.94 96 ASP A O 1
ATOM 725 N N . GLY A 1 97 ? 21.524 8.465 1.649 1.00 70.56 97 GLY A N 1
ATOM 726 C CA . GLY A 1 97 ? 22.826 8.944 2.126 1.00 70.56 97 GLY A CA 1
ATOM 727 C C . GLY A 1 97 ? 22.823 10.207 3.000 1.00 70.56 97 GLY A C 1
ATOM 728 O O . GLY A 1 97 ? 23.845 10.898 3.048 1.00 70.56 97 GLY A O 1
ATOM 729 N N . ASN A 1 98 ? 21.712 10.573 3.652 1.00 71.62 98 ASN A N 1
ATOM 730 C CA . ASN A 1 98 ? 21.652 11.738 4.543 1.00 71.62 98 ASN A CA 1
ATOM 731 C C . ASN A 1 98 ? 20.964 11.440 5.885 1.00 71.62 98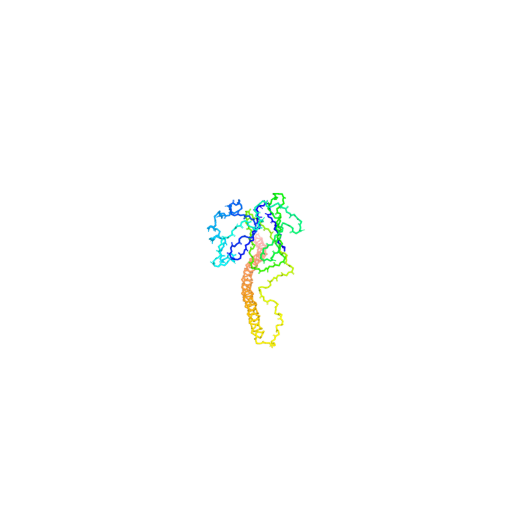 ASN A C 1
ATOM 733 O O . ASN A 1 98 ? 19.753 11.593 6.000 1.00 71.62 98 ASN A O 1
ATOM 737 N N . PRO A 1 99 ? 21.734 11.194 6.958 1.00 66.50 99 PRO A N 1
ATOM 738 C CA . PRO A 1 99 ? 21.178 10.883 8.276 1.00 66.50 99 PRO A CA 1
ATOM 739 C C . PRO A 1 99 ? 20.487 12.077 8.962 1.00 66.50 99 PRO A C 1
ATOM 741 O O . PRO A 1 99 ? 19.951 11.937 10.056 1.00 66.50 99 PRO A O 1
ATOM 744 N N . SER A 1 100 ? 20.552 13.282 8.381 1.00 68.69 100 SER A N 1
ATOM 745 C CA . SER A 1 100 ? 19.884 14.489 8.892 1.00 68.69 100 SER A CA 1
ATOM 746 C C . SER A 1 100 ? 18.617 14.855 8.118 1.00 68.69 100 SER A C 1
ATOM 748 O O . SER A 1 100 ? 17.876 15.728 8.570 1.00 68.69 100 SER A O 1
ATOM 750 N N . ASN A 1 101 ? 18.374 14.240 6.954 1.00 69.00 101 ASN A N 1
ATOM 751 C CA . ASN A 1 101 ? 17.131 14.399 6.212 1.00 69.00 101 ASN A CA 1
ATOM 752 C C . ASN A 1 101 ? 16.493 13.034 6.003 1.00 69.00 101 ASN A C 1
ATOM 754 O O . ASN A 1 101 ? 16.937 12.235 5.193 1.00 69.00 101 ASN A O 1
ATOM 758 N N . LEU A 1 102 ? 15.433 12.857 6.764 1.00 69.75 102 LEU A N 1
ATOM 759 C CA . LEU A 1 102 ? 14.709 11.627 7.008 1.00 69.75 102 LEU A CA 1
ATOM 760 C C . LEU A 1 102 ? 13.464 11.489 6.113 1.00 69.75 102 LEU A C 1
ATOM 762 O O . LEU A 1 102 ? 12.596 10.643 6.314 1.00 69.75 102 LEU A O 1
ATOM 766 N N . ASN A 1 103 ? 13.329 12.399 5.144 1.00 77.88 103 ASN A N 1
ATOM 767 C CA . ASN A 1 103 ? 12.285 12.312 4.142 1.00 77.88 103 ASN A CA 1
ATOM 768 C C . ASN A 1 103 ? 12.817 11.576 2.929 1.00 77.88 103 ASN A C 1
ATOM 770 O O . ASN A 1 103 ? 13.814 12.004 2.351 1.00 77.88 103 ASN A O 1
ATOM 774 N N . GLU A 1 104 ? 12.074 10.586 2.459 1.00 82.44 104 GLU A N 1
ATOM 775 C CA . GLU A 1 104 ? 12.391 9.919 1.204 1.00 82.44 104 GLU A CA 1
ATOM 776 C C . GLU A 1 104 ? 11.365 10.257 0.131 1.00 82.44 104 GLU A C 1
ATOM 778 O O . GLU A 1 104 ? 10.161 10.364 0.386 1.00 82.44 104 GLU A O 1
ATOM 783 N N . TYR A 1 105 ? 11.856 10.446 -1.089 1.00 87.25 105 TYR A N 1
ATOM 784 C CA . TYR A 1 105 ? 11.045 10.819 -2.234 1.00 87.25 105 TYR A CA 1
ATOM 785 C C . TYR A 1 105 ? 11.224 9.812 -3.359 1.00 87.25 105 TYR A C 1
ATOM 787 O O . TYR A 1 105 ? 12.342 9.487 -3.756 1.00 87.25 105 TYR A O 1
ATOM 795 N N . LEU A 1 106 ? 10.099 9.378 -3.915 1.00 89.12 106 LEU A N 1
ATOM 796 C CA . LEU A 1 106 ? 10.040 8.526 -5.092 1.00 89.12 106 LEU A CA 1
ATOM 797 C C . LEU A 1 106 ? 9.144 9.165 -6.153 1.00 89.12 106 LEU A C 1
ATOM 799 O O . LEU A 1 106 ? 7.983 9.494 -5.906 1.00 89.12 106 LEU A O 1
ATOM 803 N N . THR A 1 107 ? 9.654 9.301 -7.369 1.00 90.19 107 THR A N 1
ATOM 804 C CA . THR A 1 107 ? 8.890 9.703 -8.552 1.00 90.19 107 THR A CA 1
ATOM 805 C C . THR A 1 107 ? 8.981 8.629 -9.614 1.00 90.19 107 THR A C 1
ATOM 807 O O . THR A 1 107 ? 10.060 8.114 -9.870 1.00 90.19 107 THR A O 1
ATOM 810 N N . ILE A 1 108 ? 7.859 8.328 -10.251 1.00 88.19 108 ILE A N 1
ATOM 811 C CA . ILE A 1 108 ? 7.780 7.468 -11.430 1.00 88.19 108 ILE A CA 1
ATOM 812 C C . ILE A 1 108 ? 6.910 8.243 -12.413 1.00 88.19 108 ILE A C 1
ATOM 814 O O . ILE A 1 108 ? 5.862 8.751 -12.004 1.00 88.19 108 ILE A O 1
ATOM 818 N N . ASP A 1 109 ? 7.383 8.424 -13.641 1.00 87.12 109 ASP A N 1
ATOM 819 C CA . ASP A 1 109 ? 6.677 9.190 -14.670 1.00 87.12 109 ASP A CA 1
ATOM 820 C C . ASP A 1 109 ? 5.511 8.398 -15.278 1.00 87.12 109 ASP A C 1
ATOM 822 O O . ASP A 1 109 ? 4.364 8.834 -15.213 1.00 87.12 109 ASP A O 1
ATOM 826 N N . GLU A 1 110 ? 5.793 7.211 -15.802 1.00 82.88 110 GLU A N 1
ATOM 827 C CA . GLU A 1 110 ? 4.842 6.256 -16.348 1.00 82.88 110 GLU A CA 1
ATOM 828 C C . GLU A 1 110 ? 5.167 4.875 -15.784 1.00 82.88 110 GLU A C 1
ATOM 830 O O . GLU A 1 110 ? 6.330 4.507 -15.646 1.00 82.88 110 GLU A O 1
ATOM 835 N N . VAL A 1 111 ? 4.132 4.114 -15.425 1.00 82.06 111 VAL A N 1
ATOM 836 C CA . VAL A 1 111 ? 4.279 2.753 -14.905 1.00 82.06 111 VAL A CA 1
ATOM 837 C C . VAL A 1 111 ? 3.983 1.776 -16.040 1.00 82.06 111 VAL A C 1
ATOM 839 O O . VAL A 1 111 ? 2.837 1.659 -16.469 1.00 82.06 111 VAL A O 1
ATOM 842 N N . THR A 1 112 ? 5.012 1.095 -16.542 1.00 84.00 112 THR A N 1
ATOM 843 C CA . THR A 1 112 ? 4.910 0.151 -17.671 1.00 84.00 112 THR A CA 1
ATOM 844 C C . THR A 1 112 ? 4.697 -1.300 -17.234 1.00 84.00 112 THR A C 1
ATOM 846 O O . THR A 1 112 ? 4.348 -2.143 -18.059 1.00 84.00 112 THR A O 1
ATOM 849 N N . GLU A 1 113 ? 4.907 -1.605 -15.952 1.00 85.25 113 GLU A N 1
ATOM 850 C CA . GLU A 1 113 ? 4.650 -2.907 -15.332 1.00 85.25 113 GLU A CA 1
ATOM 851 C C . GLU A 1 113 ? 4.229 -2.742 -13.869 1.00 85.25 113 GLU A C 1
ATOM 853 O O . GLU A 1 113 ? 4.499 -1.708 -13.261 1.00 85.25 113 GLU A O 1
ATOM 858 N N . ASP A 1 114 ? 3.585 -3.756 -13.288 1.00 87.50 114 ASP A N 1
ATOM 859 C CA . ASP A 1 114 ? 3.163 -3.704 -11.888 1.00 87.50 114 ASP A CA 1
ATOM 860 C C . ASP A 1 114 ? 4.380 -3.655 -10.949 1.00 87.50 114 ASP A C 1
ATOM 862 O O . ASP A 1 114 ? 5.264 -4.523 -10.976 1.00 87.50 114 ASP A O 1
ATOM 866 N N . LEU A 1 115 ? 4.393 -2.637 -10.086 1.00 88.56 115 LEU A N 1
ATOM 867 C CA . LEU A 1 115 ? 5.445 -2.391 -9.107 1.00 88.56 115 LEU A CA 1
ATOM 868 C C . LEU A 1 115 ? 4.902 -2.473 -7.684 1.00 88.56 115 LEU A C 1
ATOM 870 O O . LEU A 1 115 ? 3.813 -1.985 -7.381 1.00 88.56 115 LEU A O 1
ATOM 874 N N . ILE A 1 116 ? 5.715 -3.035 -6.800 1.00 90.25 116 ILE A N 1
ATOM 875 C CA . ILE A 1 116 ? 5.482 -3.077 -5.363 1.00 90.25 116 ILE A CA 1
ATOM 876 C C . ILE A 1 116 ? 6.452 -2.102 -4.710 1.00 90.25 116 ILE A C 1
ATOM 878 O O . ILE A 1 116 ? 7.666 -2.201 -4.889 1.00 90.25 116 ILE A O 1
ATOM 882 N N . VAL A 1 117 ? 5.903 -1.163 -3.943 1.00 89.19 117 VAL A N 1
ATOM 883 C CA . VAL A 1 117 ? 6.679 -0.276 -3.075 1.00 89.19 117 VAL A CA 1
ATOM 884 C C . VAL A 1 117 ? 6.630 -0.856 -1.669 1.00 89.19 117 VAL A C 1
ATOM 886 O O . VAL A 1 117 ? 5.552 -0.995 -1.092 1.00 89.19 117 VAL A O 1
ATOM 889 N N . LEU A 1 118 ? 7.795 -1.204 -1.138 1.00 88.75 118 LEU A N 1
ATOM 890 C CA . LEU A 1 118 ? 7.978 -1.740 0.205 1.00 88.75 118 LEU A CA 1
ATOM 891 C C . LEU A 1 118 ? 8.766 -0.723 1.034 1.00 88.75 118 LEU A C 1
ATOM 893 O O . LEU A 1 118 ? 9.533 0.067 0.493 1.00 88.75 118 LEU A O 1
ATOM 897 N N . ILE A 1 119 ? 8.569 -0.737 2.345 1.00 86.94 119 ILE A N 1
ATOM 898 C CA . ILE A 1 119 ? 9.301 0.113 3.281 1.00 86.94 119 ILE A CA 1
ATOM 899 C C . ILE A 1 119 ? 9.942 -0.820 4.290 1.00 86.94 119 ILE A C 1
ATOM 901 O O . ILE A 1 119 ? 9.257 -1.677 4.853 1.00 86.94 119 ILE A O 1
ATOM 905 N N . VAL A 1 120 ? 11.250 -0.682 4.469 1.00 84.94 120 VAL A N 1
ATOM 906 C CA . VAL A 1 120 ? 12.036 -1.536 5.360 1.00 84.94 120 VAL A CA 1
ATOM 907 C C . VAL A 1 120 ? 12.760 -0.662 6.353 1.00 84.94 120 VAL A C 1
ATOM 909 O O . VAL A 1 120 ? 13.434 0.280 5.960 1.00 84.94 120 VAL A O 1
ATOM 912 N N . GLY A 1 121 ? 12.629 -1.001 7.625 1.00 78.06 121 GLY A N 1
ATOM 913 C CA . GLY A 1 121 ? 13.234 -0.269 8.721 1.00 78.06 121 GLY A CA 1
ATOM 914 C C . GLY A 1 121 ? 12.491 -0.546 10.019 1.00 78.06 121 GLY A C 1
ATOM 915 O O . GLY A 1 121 ? 11.627 -1.427 10.095 1.00 78.06 121 GLY A O 1
ATOM 916 N N . ALA A 1 122 ? 12.878 0.168 11.067 1.00 72.12 122 ALA A N 1
ATOM 917 C CA . ALA A 1 122 ? 12.359 -0.032 12.409 1.00 72.12 122 ALA A CA 1
ATOM 918 C C . ALA A 1 122 ? 11.690 1.243 12.913 1.00 72.12 122 ALA A C 1
ATOM 920 O O . ALA A 1 122 ? 12.356 2.108 13.471 1.00 72.12 122 ALA A O 1
ATOM 921 N N . GLY A 1 123 ? 10.368 1.341 12.815 1.00 71.94 123 GLY A N 1
ATOM 922 C CA . GLY A 1 123 ? 9.693 2.542 13.284 1.00 71.94 123 GLY A CA 1
ATOM 923 C C . GLY A 1 123 ? 8.243 2.655 12.857 1.00 71.94 123 GLY A C 1
ATOM 924 O O . GLY A 1 123 ? 7.565 1.670 12.564 1.00 71.94 123 GLY A O 1
ATOM 925 N N . VAL A 1 124 ? 7.760 3.894 12.882 1.00 71.38 124 VAL A N 1
ATOM 926 C CA . VAL A 1 124 ? 6.453 4.268 12.351 1.00 71.38 124 VAL A CA 1
ATOM 927 C C . VAL A 1 124 ? 6.695 5.263 11.234 1.00 71.38 124 VAL A C 1
ATOM 929 O O . VAL A 1 124 ? 7.023 6.418 11.497 1.00 71.38 124 VAL A O 1
ATOM 932 N N . PHE A 1 125 ? 6.438 4.850 10.002 1.00 74.81 125 PHE A N 1
ATOM 933 C CA . PHE A 1 125 ? 6.486 5.744 8.856 1.00 74.81 125 PHE A CA 1
ATOM 934 C C . PHE A 1 125 ? 5.111 6.359 8.568 1.00 74.81 125 PHE A C 1
ATOM 936 O O . PHE A 1 125 ? 4.050 5.824 8.903 1.00 74.81 125 PHE A O 1
ATOM 943 N N . SER A 1 126 ? 5.115 7.507 7.898 1.00 76.75 126 SER A N 1
ATOM 944 C CA . SER A 1 126 ? 3.940 8.083 7.247 1.00 76.75 126 SER A CA 1
ATOM 945 C C . SER A 1 126 ? 4.214 8.248 5.760 1.00 76.75 126 SER A C 1
ATOM 947 O O . SER A 1 126 ? 5.135 8.963 5.380 1.00 76.75 126 SER A O 1
ATOM 949 N N . ALA A 1 127 ? 3.387 7.622 4.923 1.00 78.31 127 ALA A N 1
ATOM 950 C CA . ALA A 1 127 ? 3.491 7.714 3.472 1.00 78.31 127 ALA A CA 1
ATOM 951 C C . ALA A 1 127 ? 2.418 8.645 2.895 1.00 78.31 127 ALA A C 1
ATOM 953 O O . ALA A 1 127 ? 1.229 8.512 3.196 1.00 78.31 127 ALA A O 1
ATOM 954 N N . LYS A 1 128 ? 2.824 9.570 2.024 1.00 80.69 128 LYS A N 1
ATOM 955 C CA . LYS A 1 128 ? 1.922 10.378 1.197 1.00 80.69 128 LYS A CA 1
ATOM 956 C C . LYS A 1 128 ? 2.210 10.094 -0.264 1.00 80.69 128 LYS A C 1
ATOM 958 O O . LYS A 1 128 ? 3.285 10.410 -0.758 1.00 80.69 128 LYS A O 1
ATOM 963 N N . ALA A 1 129 ? 1.229 9.548 -0.967 1.00 79.19 129 ALA A N 1
ATOM 964 C CA . ALA A 1 129 ? 1.326 9.326 -2.399 1.00 79.19 129 ALA A CA 1
ATOM 965 C C . ALA A 1 129 ? 0.436 10.316 -3.159 1.00 79.19 129 ALA A C 1
ATOM 967 O O . ALA A 1 129 ? -0.738 10.509 -2.835 1.00 79.19 129 ALA A O 1
ATOM 968 N N . LYS A 1 130 ? 1.020 10.952 -4.172 1.00 77.31 130 LYS A N 1
ATOM 969 C CA . LYS A 1 130 ? 0.342 11.776 -5.173 1.00 77.31 130 LYS A CA 1
ATOM 970 C C . LYS A 1 130 ? 0.482 11.096 -6.523 1.00 77.31 130 LYS A C 1
ATOM 972 O O . LYS A 1 130 ? 1.587 10.737 -6.934 1.00 77.31 130 LYS A O 1
ATOM 977 N N . TRP A 1 131 ? -0.635 10.982 -7.212 1.00 71.00 131 TRP A N 1
ATOM 978 C CA . TRP A 1 131 ? -0.758 10.386 -8.531 1.00 71.00 131 TRP A CA 1
ATOM 979 C C . TRP A 1 131 ? -1.495 11.407 -9.385 1.00 71.00 131 TRP A C 1
ATOM 981 O O . TRP A 1 131 ? -2.580 11.840 -8.995 1.00 71.00 131 TRP A O 1
ATOM 991 N N . ASP A 1 132 ? -0.919 11.788 -10.524 1.00 66.38 132 ASP A N 1
ATOM 992 C CA . ASP A 1 132 ? -1.624 12.632 -11.499 1.00 66.38 132 ASP A CA 1
ATOM 993 C C . ASP A 1 132 ? -2.830 11.877 -12.079 1.00 66.38 132 ASP A C 1
ATOM 995 O O . ASP A 1 132 ? -3.875 12.456 -12.373 1.00 66.38 132 ASP A O 1
ATOM 999 N N . TYR A 1 133 ? -2.698 10.552 -12.152 1.00 58.06 133 TYR A N 1
ATOM 1000 C CA . TYR A 1 133 ? -3.742 9.601 -12.481 1.00 58.06 133 TYR A CA 1
ATOM 1001 C C . TYR A 1 133 ? -3.560 8.357 -11.603 1.00 58.06 133 TYR A C 1
ATOM 1003 O O . TYR A 1 133 ? -2.476 7.780 -11.571 1.00 58.06 133 TYR A O 1
ATOM 1011 N N . ILE A 1 134 ? -4.596 7.942 -10.868 1.00 56.75 134 ILE A N 1
ATOM 1012 C CA . ILE A 1 134 ? -4.612 6.604 -10.260 1.00 56.75 134 ILE A CA 1
ATOM 1013 C C . ILE A 1 134 ? -4.985 5.645 -11.389 1.00 56.75 134 ILE A C 1
ATOM 1015 O O . ILE A 1 134 ? -6.110 5.753 -11.891 1.00 56.75 134 ILE A O 1
ATOM 1019 N N . PRO A 1 135 ? -4.108 4.716 -11.805 1.00 49.12 135 PRO A N 1
ATOM 1020 C CA . PRO A 1 135 ? -4.521 3.684 -12.734 1.00 49.12 135 PRO A CA 1
ATOM 1021 C C . PRO A 1 135 ? -5.618 2.853 -12.061 1.00 49.12 135 PRO A C 1
ATOM 1023 O O . PRO A 1 135 ? -5.381 2.132 -11.095 1.00 49.12 135 PRO A O 1
ATOM 1026 N N . SER A 1 136 ? -6.852 2.955 -12.559 1.00 55.44 136 SER A N 1
ATOM 1027 C CA . SER A 1 136 ? -7.826 1.885 -12.353 1.00 55.44 136 SER A CA 1
ATOM 1028 C C . SER A 1 136 ? -7.216 0.635 -12.973 1.00 55.44 136 SER A C 1
ATOM 1030 O O . SER A 1 136 ? -6.819 0.731 -14.136 1.00 55.44 136 SER A O 1
ATOM 1032 N N . SER A 1 137 ? -7.142 -0.479 -12.238 1.00 47.16 137 SER A N 1
ATOM 1033 C CA . SER A 1 137 ? -6.742 -1.808 -12.733 1.00 47.16 137 SER A CA 1
ATOM 1034 C C . SER A 1 137 ? -7.047 -1.961 -14.230 1.00 47.16 137 SER A C 1
ATOM 1036 O O . SER A 1 137 ? -8.214 -2.126 -14.575 1.00 47.16 137 SER A O 1
ATOM 1038 N N . SER A 1 138 ? -6.042 -1.740 -15.086 1.00 55.75 138 SER A N 1
ATOM 1039 C CA . SER A 1 138 ? -6.023 -1.886 -16.556 1.00 55.75 138 SER A CA 1
ATOM 1040 C C . SER A 1 138 ? -7.369 -1.908 -17.325 1.00 55.75 138 SER A C 1
ATOM 1042 O O . SER A 1 138 ? -7.556 -2.716 -18.231 1.00 55.75 138 SER A O 1
ATOM 1044 N N . GLY A 1 139 ? -8.317 -1.008 -17.025 1.00 54.22 139 GLY A N 1
ATOM 1045 C CA . GLY A 1 139 ? -9.707 -1.163 -17.494 1.00 54.22 139 GLY A CA 1
ATOM 1046 C C . GLY A 1 139 ? -10.466 0.120 -17.832 1.00 54.22 139 GLY A C 1
ATOM 1047 O O . GLY A 1 139 ? -11.690 0.086 -17.930 1.00 54.22 139 GLY A O 1
ATOM 1048 N N . GLY A 1 140 ? -9.783 1.259 -17.986 1.00 49.00 140 GLY A N 1
ATOM 1049 C CA . GLY A 1 140 ? -10.446 2.570 -18.072 1.00 49.00 140 GLY A CA 1
ATOM 1050 C C . GLY A 1 140 ? -10.448 3.267 -19.433 1.00 49.00 140 GLY A C 1
ATOM 1051 O O . GLY A 1 140 ? -11.290 4.132 -19.654 1.00 49.00 140 GLY A O 1
ATOM 1052 N N . ASN A 1 141 ? -9.554 2.911 -20.355 1.00 51.72 141 ASN A N 1
ATOM 1053 C CA . ASN A 1 141 ? -9.519 3.518 -21.687 1.00 51.72 141 ASN A CA 1
ATOM 1054 C C . ASN A 1 141 ? -9.971 2.498 -22.732 1.00 51.72 141 ASN A C 1
ATOM 1056 O O . ASN A 1 141 ? -9.160 1.924 -23.452 1.00 51.72 141 ASN A O 1
ATOM 1060 N N . VAL A 1 142 ? -11.286 2.281 -22.823 1.00 56.66 142 VAL A N 1
ATOM 1061 C CA . VAL A 1 142 ? -11.882 1.686 -24.026 1.00 56.66 142 VAL A CA 1
ATOM 1062 C C . VAL A 1 142 ? -11.855 2.771 -25.098 1.00 56.66 142 VAL A C 1
ATOM 1064 O O . VAL A 1 142 ? -12.812 3.527 -25.271 1.00 56.66 142 VAL A O 1
ATOM 1067 N N . THR A 1 143 ? -10.721 2.925 -25.774 1.00 58.97 143 THR A N 1
ATOM 1068 C CA . THR A 1 143 ? -10.699 3.715 -27.002 1.00 58.97 143 THR A CA 1
ATOM 1069 C C . THR A 1 143 ? -11.565 2.980 -28.027 1.00 58.97 143 THR A C 1
ATOM 1071 O O . THR A 1 143 ? -11.431 1.765 -28.168 1.00 58.97 143 THR A O 1
ATOM 1074 N N . PRO A 1 144 ? -12.499 3.651 -28.725 1.00 58.09 144 PRO A N 1
ATOM 1075 C CA . PRO A 1 144 ? -13.300 2.986 -29.744 1.00 58.09 144 PRO A CA 1
ATOM 1076 C C . PRO A 1 144 ? -12.386 2.410 -30.833 1.00 58.09 144 PRO A C 1
ATOM 1078 O O . PRO A 1 144 ? -11.816 3.157 -31.629 1.00 58.09 144 PRO A O 1
ATOM 1081 N N . ILE A 1 145 ? -12.237 1.085 -30.868 1.00 66.88 145 ILE A N 1
ATOM 1082 C CA . ILE A 1 145 ? -11.562 0.389 -31.963 1.00 66.88 145 ILE A CA 1
ATOM 1083 C C . ILE A 1 145 ? -12.546 0.272 -33.133 1.00 66.88 145 ILE A C 1
ATOM 1085 O O . ILE A 1 145 ? -13.714 -0.084 -32.971 1.00 66.88 145 ILE A O 1
ATOM 1089 N N . SER A 1 146 ? -12.082 0.612 -34.336 1.00 73.12 146 SER A N 1
ATOM 1090 C CA . SER A 1 146 ? -12.873 0.474 -35.562 1.00 73.12 146 SER A CA 1
ATOM 1091 C C . SER A 1 146 ? -13.125 -0.999 -35.879 1.00 73.12 146 SER A C 1
ATOM 1093 O O . SER A 1 146 ? -12.184 -1.765 -35.998 1.00 73.12 146 SER A O 1
ATOM 1095 N N . ILE A 1 147 ? -14.367 -1.395 -36.147 1.00 82.50 147 ILE A N 1
ATOM 1096 C CA . ILE A 1 147 ? -14.725 -2.774 -36.543 1.00 82.50 147 ILE A CA 1
ATOM 1097 C C . ILE A 1 147 ? -14.588 -3.034 -38.055 1.00 82.50 147 ILE A C 1
ATOM 1099 O O . ILE A 1 147 ? -15.208 -3.941 -38.605 1.00 82.50 147 ILE A O 1
ATOM 1103 N N . SER A 1 148 ? -13.818 -2.205 -38.761 1.00 86.25 148 SER A N 1
ATOM 1104 C CA . SER A 1 148 ? -13.738 -2.213 -40.227 1.00 86.25 148 SER A CA 1
ATOM 1105 C C . SER A 1 148 ? -13.027 -3.434 -40.819 1.00 86.25 148 SER A C 1
ATOM 1107 O O . SER A 1 148 ? -13.170 -3.695 -42.012 1.00 86.25 148 SER A O 1
ATOM 1109 N N . THR A 1 149 ? -12.255 -4.176 -40.022 1.00 83.44 149 THR A N 1
ATOM 1110 C CA . THR A 1 149 ? -11.578 -5.412 -40.441 1.00 83.44 149 THR A CA 1
ATOM 1111 C C . THR A 1 149 ? -11.863 -6.540 -39.452 1.00 83.44 149 THR A C 1
ATOM 1113 O O . THR A 1 149 ? -12.212 -6.298 -38.297 1.00 83.44 149 THR A O 1
ATOM 1116 N N . GLN A 1 150 ? -11.700 -7.789 -39.898 1.00 84.69 150 GLN A N 1
ATOM 1117 C CA . GLN A 1 150 ? -11.921 -8.971 -39.056 1.00 84.69 150 GLN A CA 1
ATOM 1118 C C . GLN A 1 150 ? -11.016 -8.987 -37.814 1.00 84.69 150 GLN A C 1
ATOM 1120 O O . GLN A 1 150 ? -11.471 -9.345 -36.732 1.00 84.69 150 GLN A O 1
ATOM 1125 N N . GLU A 1 151 ? -9.757 -8.581 -37.966 1.00 77.44 151 GLU A N 1
ATOM 1126 C CA . GLU A 1 151 ? -8.784 -8.503 -36.873 1.00 77.44 151 GLU A CA 1
ATOM 1127 C C . GLU A 1 151 ? -9.189 -7.454 -35.829 1.00 77.44 151 GLU A C 1
ATOM 1129 O O . GLU A 1 151 ? -9.267 -7.756 -34.639 1.00 77.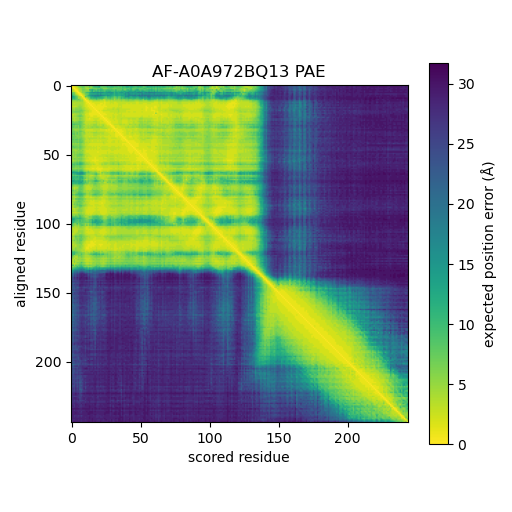44 151 GLU A O 1
ATOM 1134 N N . LEU A 1 152 ? -9.553 -6.247 -36.271 1.00 73.81 152 LEU A N 1
ATOM 1135 C CA . LEU A 1 152 ? -9.971 -5.186 -35.356 1.00 73.81 152 LEU A CA 1
ATOM 1136 C C . LEU A 1 152 ? -11.306 -5.504 -34.663 1.00 73.81 152 LEU A C 1
ATOM 1138 O O . LEU A 1 152 ? -11.520 -5.118 -33.513 1.00 73.81 152 LEU A O 1
ATOM 1142 N N . ALA A 1 153 ? -12.199 -6.248 -35.324 1.00 78.44 153 ALA A N 1
ATOM 1143 C CA . ALA A 1 153 ? -13.430 -6.736 -34.710 1.00 78.44 153 ALA A CA 1
ATOM 1144 C C . ALA A 1 153 ? -13.159 -7.751 -33.581 1.00 78.44 153 ALA A C 1
ATOM 1146 O O . ALA A 1 153 ? -13.842 -7.714 -32.559 1.00 78.44 153 ALA A O 1
ATOM 1147 N N . GLN A 1 154 ? -12.151 -8.621 -33.724 1.00 80.12 154 GLN A N 1
ATOM 1148 C CA . GLN A 1 154 ? -11.744 -9.552 -32.660 1.00 80.12 154 GLN A CA 1
ATOM 1149 C C . GLN A 1 154 ? -11.141 -8.810 -31.462 1.00 80.12 154 GLN A C 1
ATOM 1151 O O . GLN A 1 154 ? -11.544 -9.062 -30.328 1.00 80.12 154 GLN A O 1
ATOM 1156 N N . GLN A 1 155 ? -10.268 -7.833 -31.711 1.00 74.25 155 GLN A N 1
ATOM 1157 C CA . GLN A 1 155 ? -9.703 -6.981 -30.656 1.00 74.25 155 GLN A CA 1
ATOM 1158 C C . GLN A 1 155 ? -10.790 -6.175 -29.926 1.00 74.25 155 GLN A C 1
ATOM 1160 O O . GLN A 1 155 ? -10.774 -6.056 -28.702 1.00 74.25 155 GLN A O 1
ATOM 1165 N N . SER A 1 156 ? -11.790 -5.677 -30.661 1.00 79.50 156 SER A N 1
ATOM 1166 C CA . SER A 1 156 ? -12.939 -4.972 -30.077 1.00 79.50 156 SER A CA 1
ATOM 1167 C C . SER A 1 156 ? -13.765 -5.876 -29.152 1.00 79.50 156 SER A C 1
ATOM 1169 O O . SER A 1 156 ? -14.219 -5.430 -28.101 1.00 79.50 156 SER A O 1
ATOM 1171 N N . LEU A 1 157 ? -13.958 -7.150 -29.514 1.00 82.88 157 LEU A N 1
ATOM 1172 C CA . LEU A 1 157 ? -14.674 -8.117 -28.673 1.00 82.88 157 LEU A CA 1
ATOM 1173 C C . LEU A 1 157 ? -13.937 -8.395 -27.361 1.00 82.88 157 LEU A C 1
ATOM 1175 O O . LEU A 1 157 ? -14.573 -8.466 -26.310 1.00 82.88 157 LEU A O 1
ATOM 1179 N N . GLU A 1 158 ? -12.614 -8.520 -27.411 1.00 81.31 158 GLU A N 1
ATOM 1180 C CA . GLU A 1 158 ? -11.790 -8.720 -26.221 1.00 81.31 158 GLU A CA 1
ATOM 1181 C C . GLU A 1 158 ? -11.860 -7.507 -25.283 1.00 81.31 158 GLU A C 1
ATOM 1183 O O . GLU A 1 158 ? -12.134 -7.663 -24.093 1.00 81.31 158 GLU A O 1
ATOM 1188 N N . GLN A 1 159 ? -11.755 -6.287 -25.823 1.00 76.38 159 GLN A N 1
ATOM 1189 C CA . GLN A 1 159 ? -11.924 -5.062 -25.035 1.00 76.38 159 GLN A CA 1
ATOM 1190 C C . GLN A 1 159 ? -13.312 -4.947 -24.395 1.00 76.38 159 GLN A C 1
ATOM 1192 O O . GLN A 1 159 ? -13.425 -4.566 -23.228 1.00 76.38 159 GLN A O 1
ATOM 1197 N N . ILE A 1 160 ? -14.373 -5.296 -25.130 1.00 81.62 160 ILE A N 1
ATOM 1198 C CA . ILE A 1 160 ? -15.739 -5.318 -24.590 1.00 81.62 160 ILE A CA 1
ATOM 1199 C C . ILE A 1 160 ? -15.844 -6.327 -23.443 1.00 81.62 160 ILE A C 1
ATOM 1201 O O . ILE A 1 160 ? -16.450 -6.017 -22.418 1.00 81.62 160 ILE A O 1
ATOM 1205 N N . ASN A 1 161 ? -15.246 -7.511 -23.577 1.00 81.06 161 ASN A N 1
ATOM 1206 C CA . ASN A 1 161 ? -15.274 -8.531 -22.530 1.00 81.06 161 ASN A CA 1
ATOM 1207 C C . ASN A 1 161 ? -14.543 -8.068 -21.257 1.00 81.06 161 ASN A C 1
ATOM 1209 O O . ASN A 1 161 ? -15.053 -8.226 -20.144 1.00 81.06 161 ASN A O 1
ATOM 1213 N N . THR A 1 162 ? -13.397 -7.406 -21.416 1.00 78.19 162 THR A N 1
ATOM 1214 C CA . THR A 1 162 ? -12.666 -6.786 -20.303 1.00 78.19 162 THR A CA 1
ATOM 1215 C C . THR A 1 162 ? -13.499 -5.696 -19.628 1.00 78.19 162 THR A C 1
ATOM 1217 O O . THR A 1 162 ? -13.615 -5.677 -18.402 1.00 78.19 162 THR A O 1
ATOM 1220 N N . ALA A 1 163 ? -14.162 -4.834 -20.404 1.00 75.25 163 ALA A N 1
ATOM 1221 C CA . ALA A 1 163 ? -15.033 -3.787 -19.871 1.00 75.25 163 ALA A CA 1
ATOM 1222 C C . ALA A 1 163 ? -16.254 -4.352 -19.117 1.00 75.25 163 ALA A C 1
ATOM 1224 O O . ALA A 1 163 ? -16.651 -3.812 -18.080 1.00 75.25 163 ALA A O 1
ATOM 1225 N N . ILE A 1 164 ? -16.844 -5.448 -19.610 1.00 82.19 164 ILE A N 1
ATOM 1226 C CA . ILE A 1 164 ? -17.933 -6.164 -18.929 1.00 82.19 164 ILE A CA 1
ATOM 1227 C C . ILE A 1 164 ? -17.435 -6.731 -17.600 1.00 82.19 164 ILE A C 1
ATOM 1229 O O . ILE A 1 164 ? -18.024 -6.438 -16.560 1.00 82.19 164 ILE A O 1
ATOM 1233 N N . THR A 1 165 ? -16.322 -7.464 -17.623 1.00 80.88 165 THR A N 1
ATOM 1234 C CA . THR A 1 165 ? -15.720 -8.050 -16.418 1.00 80.88 165 THR A CA 1
ATOM 1235 C C . THR A 1 165 ? -15.414 -6.976 -15.375 1.00 80.88 165 THR A C 1
ATOM 1237 O O . THR A 1 165 ? -15.744 -7.129 -14.202 1.00 80.88 165 THR A O 1
ATOM 1240 N N . TYR A 1 166 ? -14.866 -5.837 -15.800 1.00 76.50 166 TYR A N 1
ATOM 1241 C CA . TYR A 1 166 ? -14.573 -4.708 -14.920 1.00 76.50 166 TYR A CA 1
ATOM 1242 C C . TYR A 1 166 ? -15.829 -4.138 -14.245 1.00 76.50 166 TYR A C 1
ATOM 1244 O O . TYR A 1 166 ? -15.879 -3.972 -13.022 1.00 76.50 166 TYR A O 1
ATOM 1252 N N . LYS A 1 167 ? -16.882 -3.882 -15.029 1.00 80.12 167 LYS A N 1
ATOM 1253 C CA . LYS A 1 167 ? -18.178 -3.431 -14.507 1.00 80.12 167 LYS A CA 1
ATOM 1254 C C . LYS A 1 167 ? -18.752 -4.427 -13.497 1.00 80.12 167 LYS A C 1
ATOM 1256 O O . LYS A 1 167 ? -19.326 -4.008 -12.488 1.00 80.12 167 LYS A O 1
ATOM 1261 N N . ASP A 1 168 ? -18.627 -5.720 -13.766 1.00 78.00 168 ASP A N 1
ATOM 1262 C CA . ASP A 1 168 ? -19.143 -6.762 -12.883 1.00 78.00 168 ASP A CA 1
ATOM 1263 C C . ASP A 1 168 ? -18.341 -6.854 -11.578 1.00 78.00 168 ASP A C 1
ATOM 1265 O O . ASP A 1 168 ? -18.946 -6.971 -10.512 1.00 78.00 168 ASP A O 1
ATOM 1269 N N . THR A 1 169 ? -17.023 -6.647 -11.613 1.00 72.62 169 THR A N 1
ATOM 1270 C CA . THR A 1 169 ? -16.191 -6.505 -10.406 1.00 72.62 169 THR A CA 1
ATOM 1271 C C . THR A 1 169 ? -16.621 -5.310 -9.552 1.00 72.62 169 THR A C 1
ATOM 1273 O O . THR A 1 169 ? -16.790 -5.446 -8.338 1.00 72.62 169 THR A O 1
ATOM 1276 N N . ILE A 1 170 ? -16.887 -4.147 -10.163 1.00 72.88 170 ILE A N 1
ATOM 1277 C CA . ILE A 1 170 ? -17.414 -2.978 -9.435 1.00 72.88 170 ILE A CA 1
ATOM 1278 C C . ILE A 1 170 ? -18.766 -3.307 -8.793 1.00 72.88 170 ILE A C 1
ATOM 1280 O O . ILE A 1 170 ? -18.996 -2.984 -7.628 1.00 72.88 170 ILE A O 1
ATOM 1284 N N . ARG A 1 171 ? -19.670 -3.966 -9.528 1.00 80.12 171 ARG A N 1
ATOM 1285 C CA . ARG A 1 171 ? -20.979 -4.378 -9.000 1.00 80.12 171 ARG A CA 1
ATOM 1286 C C . ARG A 1 171 ? -20.846 -5.347 -7.831 1.00 80.12 171 ARG A C 1
ATOM 1288 O O . ARG A 1 171 ? -21.557 -5.179 -6.844 1.00 80.12 171 ARG A O 1
ATOM 1295 N N . ALA A 1 172 ? -19.935 -6.313 -7.919 1.00 74.56 172 ALA A N 1
ATOM 1296 C CA . ALA A 1 172 ? -19.657 -7.249 -6.837 1.00 74.56 172 ALA A CA 1
ATOM 1297 C C . ALA A 1 172 ? -19.149 -6.517 -5.586 1.00 74.56 172 ALA A C 1
ATOM 1299 O O . ALA A 1 172 ? -19.657 -6.750 -4.489 1.00 74.56 172 ALA A O 1
ATOM 1300 N N . HIS A 1 173 ? -18.222 -5.568 -5.750 1.00 70.94 173 HIS A N 1
ATOM 1301 C CA . HIS A 1 173 ? -17.719 -4.752 -4.645 1.00 70.94 173 HIS A CA 1
ATOM 1302 C C . HIS A 1 173 ? -18.819 -3.883 -4.013 1.00 70.94 173 HIS A C 1
ATOM 1304 O O . HIS A 1 173 ? -18.956 -3.842 -2.791 1.00 70.94 173 HIS A O 1
ATOM 1310 N N . LEU A 1 174 ? -19.654 -3.230 -4.828 1.00 79.44 174 LEU A N 1
ATOM 1311 C CA . LEU A 1 174 ? -20.798 -2.459 -4.334 1.00 79.44 174 LEU A CA 1
ATOM 1312 C C . LEU A 1 174 ? -21.815 -3.344 -3.601 1.00 79.44 174 LEU A C 1
ATOM 1314 O O . LEU A 1 174 ? -22.317 -2.938 -2.557 1.00 79.44 174 LEU A O 1
ATOM 1318 N N . GLY A 1 175 ? -22.080 -4.557 -4.092 1.00 83.06 175 GLY A N 1
ATOM 1319 C CA . GLY A 1 175 ? -22.936 -5.529 -3.408 1.00 83.06 175 GLY A CA 1
ATOM 1320 C C . GLY A 1 175 ? -22.356 -5.978 -2.064 1.00 83.06 175 GLY A C 1
ATOM 1321 O O . GLY A 1 175 ? -23.066 -6.028 -1.063 1.00 83.06 175 GLY A O 1
ATOM 1322 N N . ALA A 1 176 ? -21.047 -6.229 -1.995 1.00 74.06 176 ALA A N 1
ATOM 1323 C CA . ALA A 1 176 ? -20.368 -6.535 -0.736 1.00 74.06 176 ALA A CA 1
ATOM 1324 C C . ALA A 1 176 ? -20.448 -5.363 0.261 1.00 74.06 176 ALA A C 1
ATOM 1326 O O . ALA A 1 176 ? -20.717 -5.573 1.445 1.00 74.06 176 ALA A O 1
ATOM 1327 N N . MET A 1 177 ? -20.273 -4.126 -0.214 1.00 78.38 177 MET A N 1
ATOM 1328 C CA . MET A 1 177 ? -20.437 -2.919 0.600 1.00 78.38 177 MET A CA 1
ATOM 1329 C C . MET A 1 177 ? -21.873 -2.759 1.110 1.00 78.38 177 MET A C 1
ATOM 1331 O O . MET A 1 177 ? -22.058 -2.454 2.285 1.00 78.38 177 MET A O 1
ATOM 1335 N N . GLN A 1 178 ? -22.883 -3.022 0.276 1.00 86.00 178 GLN A N 1
ATOM 1336 C CA . GLN A 1 178 ? -24.291 -3.022 0.690 1.00 86.00 178 GLN A CA 1
ATOM 1337 C C . GLN A 1 178 ? -24.550 -4.049 1.798 1.00 86.00 178 GLN A C 1
ATOM 1339 O O . GLN A 1 178 ? -25.055 -3.673 2.850 1.00 86.00 178 GLN A O 1
ATOM 1344 N N . ASN A 1 179 ? -24.087 -5.295 1.639 1.00 84.50 179 ASN A N 1
ATOM 1345 C CA . ASN A 1 179 ? -24.212 -6.327 2.678 1.00 84.50 179 ASN A CA 1
ATOM 1346 C C . ASN A 1 179 ? -23.557 -5.905 4.005 1.00 84.50 179 ASN A C 1
ATOM 1348 O O . ASN A 1 179 ? -24.091 -6.142 5.088 1.00 84.50 179 ASN A O 1
ATOM 1352 N N . ARG A 1 180 ? -22.386 -5.258 3.948 1.00 82.81 180 ARG A N 1
ATOM 1353 C CA . ARG A 1 180 ? -21.722 -4.726 5.149 1.00 82.81 180 ARG A CA 1
ATOM 1354 C C . ARG A 1 180 ? -22.518 -3.599 5.796 1.00 82.81 180 ARG A C 1
ATOM 1356 O O . ARG A 1 180 ? -22.592 -3.561 7.023 1.00 82.81 180 ARG A O 1
ATOM 1363 N N . LEU A 1 181 ? -23.093 -2.695 5.005 1.00 85.69 181 LEU A N 1
ATOM 1364 C CA . LEU A 1 181 ? -23.926 -1.602 5.507 1.00 85.69 181 LEU A CA 1
ATOM 1365 C C . LEU A 1 181 ? -25.200 -2.135 6.165 1.00 85.69 181 LEU A C 1
ATOM 1367 O O . LEU A 1 181 ? -25.522 -1.700 7.266 1.00 85.69 181 LEU A O 1
ATOM 1371 N N . GLU A 1 182 ? -25.866 -3.111 5.551 1.00 91.12 182 GLU A N 1
ATOM 1372 C CA . GLU A 1 182 ? -27.049 -3.766 6.120 1.00 91.12 182 GLU A CA 1
ATOM 1373 C C . GLU A 1 182 ? -26.719 -4.460 7.445 1.00 91.12 182 GLU A C 1
ATOM 1375 O O . GLU A 1 182 ? -27.352 -4.174 8.460 1.00 91.12 182 GLU A O 1
ATOM 1380 N N . ASN A 1 183 ? -25.655 -5.270 7.484 1.00 89.44 183 ASN A N 1
ATOM 1381 C CA . ASN A 1 183 ? -25.203 -5.920 8.718 1.00 89.44 183 ASN A CA 1
ATOM 1382 C C . ASN A 1 183 ? -24.843 -4.907 9.815 1.00 89.44 183 ASN A C 1
ATOM 1384 O O . ASN A 1 183 ? -25.165 -5.112 10.987 1.00 89.44 183 ASN A O 1
ATOM 1388 N N . THR A 1 184 ? -24.187 -3.804 9.445 1.00 86.19 184 THR A N 1
ATOM 1389 C CA . THR A 1 184 ? -23.835 -2.732 10.388 1.00 86.19 184 THR A CA 1
ATOM 1390 C C . THR A 1 184 ? -25.091 -2.052 10.926 1.00 86.19 184 THR A C 1
ATOM 1392 O O . THR A 1 184 ? -25.203 -1.854 12.134 1.00 86.19 184 THR A O 1
ATOM 1395 N N . ALA A 1 185 ? -26.060 -1.745 10.062 1.00 92.38 185 ALA A N 1
ATOM 1396 C CA . ALA A 1 185 ? -27.328 -1.141 10.456 1.00 92.38 185 ALA A CA 1
ATOM 1397 C C . ALA A 1 185 ? -28.116 -2.051 11.410 1.00 92.38 185 ALA A C 1
ATOM 1399 O O . ALA A 1 185 ? -28.558 -1.591 12.462 1.00 92.38 185 ALA A O 1
ATOM 1400 N N . THR A 1 186 ? -28.225 -3.349 11.105 1.00 94.31 186 THR A N 1
ATOM 1401 C CA . THR A 1 186 ? -28.882 -4.323 11.989 1.00 94.31 186 THR A CA 1
ATOM 1402 C C . THR A 1 186 ? -28.176 -4.426 13.341 1.00 94.31 186 THR A C 1
ATOM 1404 O O . THR A 1 186 ? -28.834 -4.435 14.380 1.00 94.31 186 THR A O 1
ATOM 1407 N N . ASN A 1 187 ? -26.840 -4.451 13.360 1.00 92.69 187 ASN A N 1
ATOM 1408 C CA . ASN A 1 187 ? -26.085 -4.496 14.611 1.00 92.69 187 ASN A CA 1
ATOM 1409 C C . ASN A 1 187 ? -26.306 -3.232 15.464 1.00 92.69 187 ASN A C 1
ATOM 1411 O O . ASN A 1 187 ? -26.554 -3.339 16.664 1.00 92.69 187 ASN A O 1
ATOM 1415 N N . LEU A 1 188 ? -26.288 -2.047 14.844 1.00 94.19 188 LEU A N 1
ATOM 1416 C CA . LEU A 1 188 ? -26.571 -0.779 15.521 1.00 94.19 188 LEU A CA 1
ATOM 1417 C C . LEU A 1 188 ? -28.004 -0.711 16.056 1.00 94.19 188 LEU A C 1
ATOM 1419 O O . LEU A 1 188 ? -28.220 -0.195 17.152 1.00 94.19 188 LEU A O 1
ATOM 1423 N N . GLN A 1 189 ? -28.980 -1.256 15.328 1.00 95.06 189 GLN A N 1
ATOM 1424 C CA . GLN A 1 189 ? -30.362 -1.335 15.794 1.00 95.06 189 GLN A CA 1
ATOM 1425 C C . GLN A 1 189 ? -30.479 -2.214 17.049 1.00 95.06 189 GLN A C 1
ATOM 1427 O O . GLN A 1 189 ? -31.081 -1.786 18.031 1.00 95.06 189 GLN A O 1
ATOM 1432 N N . ILE A 1 190 ? -29.831 -3.386 17.062 1.00 94.50 190 ILE A N 1
ATOM 1433 C CA . ILE A 1 190 ? -29.786 -4.276 18.237 1.00 94.50 190 ILE A CA 1
ATOM 1434 C C . ILE A 1 190 ? -29.083 -3.595 19.419 1.00 94.50 190 ILE A C 1
ATOM 1436 O O . ILE A 1 190 ? -29.543 -3.684 20.557 1.00 94.50 190 ILE A O 1
ATOM 1440 N N . GLN A 1 191 ? -27.969 -2.898 19.180 1.00 94.00 191 GLN A N 1
ATOM 1441 C CA . GLN A 1 191 ? -27.294 -2.133 20.232 1.00 94.00 191 GLN A CA 1
ATOM 1442 C C . GLN A 1 191 ? -28.192 -1.029 20.793 1.00 94.00 191 GLN A C 1
ATOM 1444 O O . GLN A 1 191 ? -28.251 -0.859 22.007 1.00 94.00 191 GLN A O 1
ATOM 1449 N N . THR A 1 192 ? -28.918 -0.319 19.930 1.00 95.56 192 THR A N 1
ATOM 1450 C CA . THR A 1 192 ? -29.848 0.740 20.340 1.00 95.56 192 THR A CA 1
ATOM 1451 C C . THR A 1 192 ? -30.969 0.178 21.213 1.00 95.56 192 THR A C 1
ATOM 1453 O O . THR A 1 192 ? -31.240 0.735 22.272 1.00 95.56 192 THR A O 1
ATOM 1456 N N . GLU A 1 193 ? -31.566 -0.955 20.832 1.00 94.44 193 GLU A N 1
ATOM 1457 C CA . GLU A 1 193 ? -32.598 -1.631 21.630 1.00 94.44 193 GLU A CA 1
ATOM 1458 C C . GLU A 1 193 ? -32.059 -2.085 22.997 1.00 94.44 193 GLU A C 1
ATOM 1460 O O . GLU A 1 193 ? -32.675 -1.834 24.034 1.00 94.44 193 GLU A O 1
ATOM 1465 N N . ASN A 1 194 ? -30.863 -2.681 23.027 1.00 94.75 194 ASN A N 1
ATOM 1466 C CA . ASN A 1 194 ? -30.221 -3.097 24.274 1.00 94.75 194 ASN A CA 1
ATOM 1467 C C . ASN A 1 194 ? -29.889 -1.911 25.192 1.00 94.75 194 ASN A C 1
ATOM 1469 O O . ASN A 1 194 ? -30.064 -2.015 26.409 1.00 94.75 194 ASN A O 1
ATOM 1473 N N . LEU A 1 195 ? -29.424 -0.792 24.625 1.00 94.69 195 LEU A N 1
ATOM 1474 C CA . LEU A 1 195 ? -29.138 0.436 25.368 1.00 94.69 195 LEU A CA 1
ATOM 1475 C C . LEU A 1 195 ? -30.418 1.064 25.923 1.00 94.69 195 LEU A C 1
ATOM 1477 O O . LEU A 1 195 ? -30.442 1.404 27.101 1.00 94.69 195 LEU A O 1
ATOM 1481 N N . GLN A 1 196 ? -31.491 1.141 25.133 1.00 94.88 196 GLN A N 1
ATOM 1482 C CA . GLN A 1 196 ? -32.799 1.619 25.596 1.00 94.88 196 GLN A CA 1
ATOM 1483 C C . GLN A 1 196 ? -33.369 0.734 26.713 1.00 94.88 196 GLN A C 1
ATOM 1485 O O . GLN A 1 196 ? -33.867 1.237 27.716 1.00 94.88 196 GLN A O 1
ATOM 1490 N N . ALA A 1 197 ? -33.251 -0.592 26.595 1.00 94.81 197 ALA A N 1
ATOM 1491 C CA . ALA A 1 197 ? -33.682 -1.514 27.645 1.00 94.81 197 ALA A CA 1
ATOM 1492 C C . ALA A 1 197 ? -32.835 -1.382 28.923 1.00 94.81 197 ALA A C 1
ATOM 1494 O O . ALA A 1 197 ? -33.350 -1.527 30.033 1.00 94.81 197 ALA A O 1
ATOM 1495 N N . ALA A 1 198 ? -31.529 -1.129 28.792 1.00 94.31 198 ALA A N 1
ATOM 1496 C CA . ALA A 1 198 ? -30.658 -0.857 29.931 1.00 94.31 198 ALA A CA 1
ATOM 1497 C C . ALA A 1 198 ? -31.000 0.482 30.600 1.00 94.31 198 ALA A C 1
ATOM 1499 O O . ALA A 1 198 ? -31.094 0.527 31.824 1.00 94.31 198 ALA A O 1
ATOM 1500 N N . GLU A 1 199 ? -31.244 1.529 29.813 1.00 94.12 199 GLU A N 1
ATOM 1501 C CA . GLU A 1 199 ? -31.679 2.839 30.296 1.00 94.12 199 GLU A CA 1
ATOM 1502 C C . GLU A 1 199 ? -33.017 2.744 31.036 1.00 94.12 199 GLU A C 1
ATOM 1504 O O . GLU A 1 199 ? -33.103 3.193 32.173 1.00 94.12 199 GLU A O 1
ATOM 1509 N N . SER A 1 200 ? -34.031 2.099 30.449 1.00 94.06 200 SER A N 1
ATOM 1510 C CA . SER A 1 200 ? -35.337 1.893 31.089 1.00 94.06 200 SER A CA 1
ATOM 1511 C C . SER A 1 200 ? -35.194 1.183 32.434 1.00 94.06 200 SER A C 1
ATOM 1513 O O . SER A 1 200 ? -35.784 1.629 33.411 1.00 94.06 200 SER A O 1
ATOM 1515 N N . ARG A 1 201 ? -34.345 0.149 32.540 1.00 90.50 201 ARG A N 1
ATOM 1516 C CA . ARG A 1 201 ? -34.083 -0.517 33.829 1.00 90.50 201 ARG A CA 1
ATOM 1517 C C . ARG A 1 201 ? -33.447 0.410 34.864 1.00 90.50 201 ARG A C 1
ATOM 1519 O O . ARG A 1 201 ? -33.803 0.319 36.038 1.00 90.50 201 ARG A O 1
ATOM 1526 N N . ILE A 1 202 ? -32.500 1.255 34.458 1.00 87.94 202 ILE A N 1
ATOM 1527 C CA . ILE A 1 202 ? -31.854 2.222 35.358 1.00 87.94 202 ILE A CA 1
ATOM 1528 C C . ILE A 1 202 ? -32.881 3.271 35.798 1.00 87.94 202 ILE A C 1
ATOM 1530 O O . ILE A 1 202 ? -33.090 3.450 36.994 1.00 87.94 202 ILE A O 1
ATOM 1534 N N . SER A 1 203 ? -33.589 3.878 34.843 1.00 91.69 203 SER A N 1
ATOM 1535 C CA . SER A 1 203 ? -34.604 4.901 35.098 1.00 91.69 203 SER A CA 1
ATOM 1536 C C . SER A 1 203 ? -35.733 4.390 35.995 1.00 91.69 203 SER A C 1
ATOM 1538 O O . SER A 1 203 ? -36.081 5.054 36.970 1.00 91.69 203 SER A O 1
ATOM 1540 N N . ASP A 1 204 ? -36.255 3.188 35.738 1.00 91.31 204 ASP A N 1
ATOM 1541 C CA . ASP A 1 204 ? -37.306 2.580 36.559 1.00 91.31 204 ASP A CA 1
ATOM 1542 C C . ASP A 1 204 ? -36.811 2.260 37.978 1.00 91.31 204 ASP A C 1
ATOM 1544 O O . ASP A 1 204 ? -37.559 2.426 38.944 1.00 91.31 204 ASP A O 1
ATOM 1548 N N . THR A 1 205 ? -35.550 1.837 38.135 1.00 86.06 205 THR A N 1
ATOM 1549 C CA . THR A 1 205 ? -34.951 1.565 39.455 1.00 86.06 205 THR A CA 1
ATOM 1550 C C . THR A 1 205 ? -34.765 2.853 40.257 1.00 86.06 205 THR A C 1
ATOM 1552 O O . THR A 1 205 ? -35.139 2.903 41.432 1.00 86.06 205 THR A O 1
ATOM 1555 N N . ASP A 1 206 ? -34.252 3.906 39.621 1.00 85.25 206 ASP A N 1
ATOM 1556 C CA . ASP A 1 206 ? -34.055 5.213 40.250 1.00 85.25 206 ASP A CA 1
ATOM 1557 C C . ASP A 1 206 ? -35.401 5.858 40.613 1.00 85.25 206 ASP A C 1
ATOM 1559 O O . ASP A 1 206 ? -35.584 6.326 41.740 1.00 85.25 206 ASP A O 1
ATOM 1563 N N . MET A 1 207 ? -36.394 5.795 39.717 1.00 86.62 207 MET A N 1
ATOM 1564 C CA . MET A 1 207 ? -37.754 6.256 40.009 1.00 86.62 207 MET A CA 1
ATOM 1565 C C . MET A 1 207 ? -38.399 5.463 41.145 1.00 86.62 207 MET A C 1
ATOM 1567 O O . MET A 1 207 ? -39.015 6.059 42.026 1.00 86.62 207 MET A O 1
ATOM 1571 N N . ALA A 1 208 ? -38.263 4.135 41.176 1.00 87.50 208 ALA A N 1
ATOM 1572 C CA . ALA A 1 208 ? -38.788 3.330 42.276 1.00 87.50 208 ALA A CA 1
ATOM 1573 C C . ALA A 1 208 ? -38.140 3.710 43.619 1.00 87.50 208 ALA A C 1
ATOM 1575 O O . ALA A 1 208 ? -38.830 3.761 44.646 1.00 87.50 208 ALA A O 1
ATOM 1576 N N . HIS A 1 209 ? -36.838 4.012 43.623 1.00 90.56 209 HIS A N 1
ATOM 1577 C CA . HIS A 1 209 ? -36.132 4.440 44.825 1.00 90.56 209 HIS A CA 1
ATOM 1578 C C . HIS A 1 209 ? -36.614 5.812 45.319 1.00 90.56 209 HIS A C 1
ATOM 1580 O O . HIS A 1 209 ? -37.001 5.932 46.487 1.00 90.56 209 HIS A O 1
ATOM 1586 N N . GLU A 1 210 ? -36.688 6.805 44.430 1.00 86.88 210 GLU A N 1
ATOM 1587 C CA . GLU A 1 210 ? -37.187 8.151 44.740 1.00 86.88 210 GLU A CA 1
ATOM 1588 C C . GLU A 1 210 ? -38.659 8.141 45.169 1.00 86.88 210 GLU A C 1
ATOM 1590 O O . GLU A 1 210 ? -39.027 8.759 46.167 1.00 86.88 210 GLU A O 1
ATOM 1595 N N . MET A 1 211 ? -39.513 7.363 44.499 1.00 87.94 211 MET A N 1
ATOM 1596 C CA . MET A 1 211 ? -40.921 7.210 44.879 1.00 87.94 211 MET A CA 1
ATOM 1597 C C . MET A 1 211 ? -41.069 6.562 46.258 1.00 87.94 211 MET A C 1
ATOM 1599 O O . MET A 1 211 ? -41.906 6.985 47.055 1.00 87.94 211 MET A O 1
ATOM 1603 N N . THR A 1 212 ? -40.231 5.577 46.589 1.00 92.06 212 THR A N 1
ATOM 1604 C CA . THR A 1 212 ? -40.223 4.962 47.926 1.00 92.06 212 THR A CA 1
ATOM 1605 C C . THR A 1 212 ? -39.765 5.958 48.991 1.00 92.06 212 THR A C 1
ATOM 1607 O O . THR A 1 212 ? -40.368 6.032 50.065 1.00 92.06 212 THR A O 1
ATOM 1610 N N . ALA A 1 213 ? -38.726 6.748 48.707 1.00 91.81 213 ALA A N 1
ATOM 1611 C CA . ALA A 1 213 ? -38.243 7.795 49.602 1.00 91.81 213 ALA A CA 1
ATOM 1612 C C . ALA A 1 213 ? -39.303 8.891 49.819 1.00 91.81 213 ALA A C 1
ATOM 1614 O O . ALA A 1 213 ? -39.570 9.270 50.963 1.00 91.81 213 ALA A O 1
ATOM 1615 N N . LEU A 1 214 ? -39.968 9.325 48.745 1.00 93.56 214 LEU A N 1
ATOM 1616 C CA . LEU A 1 214 ? -41.068 10.286 48.768 1.00 93.56 214 LEU A CA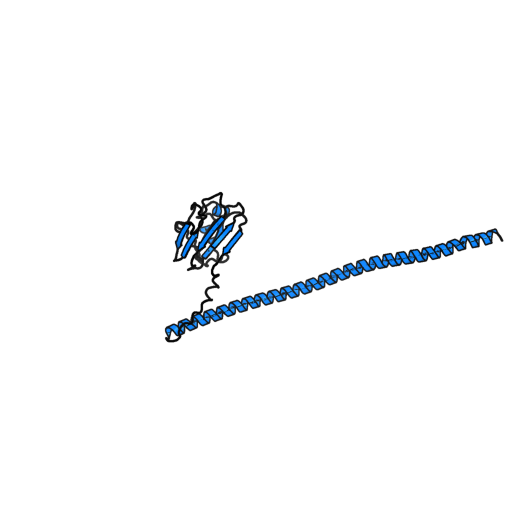 1
ATOM 1617 C C . LEU A 1 214 ? -42.250 9.772 49.598 1.00 93.56 214 LEU A C 1
ATOM 1619 O O . LEU A 1 214 ? -42.711 10.468 50.504 1.00 93.56 214 LEU A O 1
ATOM 1623 N N . VAL A 1 215 ? -42.714 8.543 49.344 1.00 92.88 215 VAL A N 1
ATOM 1624 C CA . VAL A 1 215 ? -43.821 7.919 50.089 1.00 92.88 215 VAL A CA 1
ATOM 1625 C C . VAL A 1 215 ? -43.453 7.746 51.561 1.00 92.88 215 VAL A C 1
ATOM 1627 O O . VAL A 1 215 ? -44.251 8.080 52.434 1.00 92.88 215 VAL A O 1
ATOM 1630 N N . LYS A 1 216 ? -42.230 7.299 51.871 1.00 92.88 216 LYS A N 1
ATOM 1631 C CA . LYS A 1 216 ? -41.739 7.215 53.254 1.00 92.88 216 LYS A CA 1
ATOM 1632 C C . LYS A 1 216 ? -41.762 8.585 53.935 1.00 92.88 216 LYS A C 1
ATOM 1634 O O . LYS A 1 216 ? -42.223 8.684 55.070 1.00 92.88 216 LYS A O 1
ATOM 1639 N N . GLY A 1 217 ? -41.305 9.635 53.252 1.00 93.81 217 GLY A N 1
ATOM 1640 C CA . GLY A 1 217 ? -41.355 11.010 53.750 1.00 93.81 217 GLY A CA 1
ATOM 1641 C C . GLY A 1 217 ? -42.784 11.486 54.021 1.00 93.81 217 GLY A C 1
ATOM 1642 O O . GLY A 1 217 ? -43.059 12.039 55.085 1.00 93.81 217 GLY A O 1
ATOM 1643 N N . GLN A 1 218 ? -43.715 11.204 53.108 1.00 91.25 218 GLN A N 1
ATOM 1644 C CA . GLN A 1 218 ? -45.134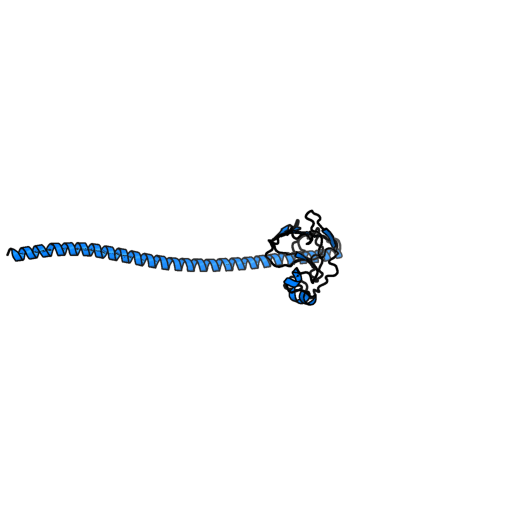 11.533 53.268 1.00 91.25 218 GLN A CA 1
ATOM 1645 C C . GLN A 1 218 ? -45.780 10.777 54.436 1.00 91.25 218 GLN A C 1
ATOM 1647 O O . GLN A 1 218 ? -46.471 11.395 55.246 1.00 91.25 218 GLN A O 1
ATOM 1652 N N . ILE A 1 219 ? -45.523 9.472 54.575 1.00 88.75 219 ILE A N 1
ATOM 1653 C CA . ILE A 1 219 ? -46.026 8.661 55.695 1.00 88.75 219 ILE A CA 1
ATOM 1654 C C . ILE A 1 219 ? -45.470 9.178 57.022 1.00 88.75 219 ILE A C 1
ATOM 1656 O O . ILE A 1 219 ? -46.218 9.303 57.986 1.00 88.75 219 ILE A O 1
ATOM 1660 N N . LEU A 1 220 ? -44.179 9.518 57.087 1.00 90.38 220 LEU A N 1
ATOM 1661 C CA . LEU A 1 220 ? -43.579 10.089 58.294 1.00 90.38 220 LEU A CA 1
ATOM 1662 C C . LEU A 1 220 ? -44.191 11.448 58.646 1.00 90.38 220 LEU A C 1
ATOM 1664 O O . LEU A 1 220 ? -44.459 11.694 59.818 1.00 90.38 220 LEU A O 1
ATOM 1668 N N . ALA A 1 221 ? -44.464 12.308 57.663 1.00 91.00 221 ALA A N 1
ATOM 1669 C CA . ALA A 1 221 ? -45.123 13.593 57.894 1.00 91.00 221 ALA A CA 1
ATOM 1670 C C . ALA A 1 221 ? -46.578 13.426 58.386 1.00 91.00 221 ALA A C 1
ATOM 1672 O O . ALA A 1 221 ? -47.000 14.085 59.340 1.00 91.00 221 ALA A O 1
ATOM 1673 N N . GLN A 1 222 ? -47.341 12.505 57.790 1.00 88.94 222 GLN A N 1
ATOM 1674 C CA . GLN A 1 222 ? -48.705 12.172 58.226 1.00 88.94 222 GLN A CA 1
ATOM 1675 C C . GLN A 1 222 ? -48.719 11.492 59.607 1.00 88.94 222 GLN A C 1
ATOM 1677 O O . GLN A 1 222 ? -49.553 11.798 60.456 1.00 88.94 222 GLN A O 1
ATOM 1682 N N . GLY A 1 223 ? -47.751 10.617 59.879 1.00 87.38 223 GLY A N 1
ATOM 1683 C CA . GLY A 1 223 ? -47.570 9.969 61.175 1.00 87.38 223 GLY A CA 1
ATOM 1684 C C . GLY A 1 223 ? -47.145 10.950 62.263 1.00 87.38 223 GLY A C 1
ATOM 1685 O O . GLY A 1 223 ? -47.695 10.915 63.356 1.00 87.38 223 GLY A O 1
ATOM 1686 N N . ALA A 1 224 ? -46.224 11.871 61.973 1.00 86.25 224 ALA A N 1
ATOM 1687 C CA . ALA A 1 224 ? -45.808 12.914 62.905 1.00 86.25 224 ALA A CA 1
ATOM 1688 C C . ALA A 1 224 ? -46.972 13.849 63.255 1.00 86.25 224 ALA A C 1
ATOM 1690 O O . ALA A 1 224 ? -47.152 14.175 64.422 1.00 86.25 224 ALA A O 1
ATOM 1691 N N . THR A 1 225 ? -47.803 14.238 62.284 1.00 85.00 225 THR A N 1
ATOM 1692 C CA . THR A 1 225 ? -48.998 15.062 62.545 1.00 85.00 225 THR A CA 1
ATOM 1693 C C . THR A 1 225 ? -50.058 14.313 63.357 1.00 85.00 225 THR A C 1
ATOM 1695 O O . THR A 1 225 ? -50.578 14.871 64.323 1.00 85.00 225 THR A O 1
ATOM 1698 N N . ALA A 1 226 ? -50.323 13.037 63.056 1.00 82.38 226 ALA A N 1
ATOM 1699 C CA . ALA A 1 226 ? -51.223 12.196 63.851 1.00 82.38 226 ALA A CA 1
ATOM 1700 C C . ALA A 1 226 ? -50.684 11.925 65.269 1.00 82.38 226 ALA A C 1
ATOM 1702 O O . ALA A 1 226 ? -51.432 11.999 66.243 1.00 82.38 226 ALA A O 1
ATOM 1703 N N . MET A 1 227 ? -49.379 11.673 65.415 1.00 79.88 227 MET A N 1
ATOM 1704 C CA . MET A 1 227 ? -48.731 11.497 66.717 1.00 79.88 227 MET A CA 1
ATOM 1705 C C . MET A 1 227 ? -48.696 12.793 67.518 1.00 79.88 227 MET A C 1
ATOM 1707 O O . MET A 1 227 ? -48.918 12.746 68.720 1.00 79.88 227 MET A O 1
ATOM 1711 N N . LEU A 1 228 ? -48.482 13.950 66.887 1.00 77.06 228 LEU A N 1
ATOM 1712 C CA . LEU A 1 228 ? -48.615 15.251 67.545 1.00 77.06 228 LEU A CA 1
ATOM 1713 C C . LEU A 1 228 ? -50.056 15.492 68.000 1.00 77.06 228 LEU A C 1
ATOM 1715 O O . LEU A 1 228 ? -50.268 15.977 69.108 1.00 77.06 228 LEU A O 1
ATOM 1719 N N . ALA A 1 229 ? -51.056 15.132 67.193 1.00 76.94 229 ALA A N 1
ATOM 1720 C CA . ALA A 1 229 ? -52.453 15.213 67.605 1.00 76.94 229 ALA A CA 1
ATOM 1721 C C . ALA A 1 229 ? -52.724 14.309 68.824 1.00 76.94 229 ALA A C 1
ATOM 1723 O O . ALA A 1 229 ? -53.249 14.783 69.830 1.00 76.94 229 ALA A O 1
ATOM 1724 N N . GLN A 1 230 ? -52.268 13.053 68.797 1.00 77.38 230 GLN A N 1
ATOM 1725 C CA . GLN A 1 230 ? -52.420 12.110 69.908 1.00 77.38 230 GLN A CA 1
ATOM 1726 C C . GLN A 1 230 ? -51.655 12.555 71.168 1.00 77.38 230 GLN A C 1
ATOM 1728 O O . GLN A 1 230 ? -52.207 12.548 72.270 1.00 77.38 230 GLN A O 1
ATOM 1733 N N . ALA A 1 231 ? -50.413 13.014 71.023 1.00 77.38 231 ALA A N 1
ATOM 1734 C CA . ALA A 1 231 ? -49.586 13.521 72.116 1.00 77.38 231 ALA A CA 1
ATOM 1735 C C . ALA A 1 231 ? -50.142 14.812 72.731 1.00 77.38 231 ALA A C 1
ATOM 1737 O O . ALA A 1 231 ? -49.868 15.080 73.892 1.00 77.38 231 ALA A O 1
ATOM 1738 N N . ASN A 1 232 ? -50.951 15.590 72.006 1.00 72.81 232 ASN A N 1
ATOM 1739 C CA . ASN A 1 232 ? -51.679 16.728 72.573 1.00 72.81 232 ASN A CA 1
ATOM 1740 C C . ASN A 1 232 ? -52.957 16.311 73.326 1.00 72.81 232 ASN A C 1
ATOM 1742 O O . ASN A 1 232 ? -53.412 17.038 74.210 1.00 72.81 232 ASN A O 1
ATOM 1746 N N . THR A 1 233 ? -53.538 15.146 73.017 1.00 77.19 233 THR A N 1
ATOM 1747 C CA . THR A 1 233 ? -54.722 14.626 73.731 1.00 77.19 233 THR A CA 1
ATOM 1748 C C . THR A 1 233 ? -54.376 13.924 75.044 1.00 77.19 233 THR A C 1
ATOM 1750 O O . THR A 1 233 ? -55.119 14.062 76.014 1.00 77.19 233 THR A O 1
ATOM 1753 N N . LEU A 1 234 ? -53.228 13.241 75.124 1.00 75.25 234 LEU A N 1
ATOM 1754 C CA . LEU A 1 234 ? -52.785 12.539 76.338 1.00 75.25 234 LEU A CA 1
ATOM 1755 C C . LEU A 1 234 ? -52.685 13.455 77.582 1.00 75.25 234 LEU A C 1
ATOM 1757 O O . LEU A 1 234 ? -53.234 13.100 78.624 1.00 75.25 234 LEU A O 1
ATOM 1761 N N . PRO A 1 235 ? -52.050 14.645 77.503 1.00 70.69 235 PRO A N 1
ATOM 1762 C CA . PRO A 1 235 ? -51.953 15.575 78.624 1.00 70.69 235 PRO A CA 1
ATOM 1763 C C . PRO A 1 235 ? -53.312 16.131 79.047 1.00 70.69 235 PRO A C 1
ATOM 1765 O O . PRO A 1 235 ? -53.522 16.380 80.230 1.00 70.69 235 PRO A O 1
ATOM 1768 N N . ARG A 1 236 ? -54.249 16.309 78.104 1.00 71.38 236 ARG A N 1
ATOM 1769 C CA . ARG A 1 236 ? -55.610 16.777 78.411 1.00 71.38 236 ARG A CA 1
ATOM 1770 C C . ARG A 1 236 ? -56.394 15.741 79.210 1.00 71.38 236 ARG A C 1
ATOM 1772 O O . ARG A 1 236 ? -56.990 16.102 80.216 1.00 71.38 236 ARG A O 1
ATOM 1779 N N . MET A 1 237 ? -56.309 14.466 78.831 1.00 70.88 237 MET A N 1
ATOM 1780 C CA . MET A 1 237 ? -56.925 13.378 79.600 1.00 70.88 237 MET A CA 1
ATOM 1781 C C . MET A 1 237 ? -56.295 13.234 80.994 1.00 70.88 237 MET A C 1
ATOM 1783 O O . MET A 1 237 ? -56.998 13.012 81.974 1.00 70.88 237 MET A O 1
ATOM 1787 N N . ALA A 1 238 ? -54.974 13.406 81.112 1.00 65.81 238 ALA A N 1
ATOM 1788 C CA . ALA A 1 238 ? -54.296 13.377 82.409 1.00 65.81 238 ALA A CA 1
ATOM 1789 C C . ALA A 1 238 ? -54.689 14.563 83.313 1.00 65.81 238 ALA A C 1
ATOM 1791 O O . ALA A 1 238 ? -54.817 14.394 84.522 1.00 65.81 238 ALA A O 1
ATOM 1792 N N . LEU A 1 239 ? -54.913 15.750 82.741 1.00 67.25 239 LEU A N 1
ATOM 1793 C CA . LEU A 1 239 ? -55.420 16.910 83.479 1.00 67.25 239 LEU A CA 1
ATOM 1794 C C . LEU A 1 239 ? -56.861 16.706 83.965 1.00 67.25 239 LEU A C 1
ATOM 1796 O O . LEU A 1 239 ? -57.159 17.106 85.085 1.00 67.25 239 LEU A O 1
ATOM 1800 N N . GLU A 1 240 ? -57.723 16.047 83.187 1.00 68.62 240 GLU A N 1
ATOM 1801 C CA . GLU A 1 240 ? -59.069 15.661 83.644 1.00 68.62 240 GLU A CA 1
ATOM 1802 C C . GLU A 1 240 ? -59.019 14.663 84.813 1.00 68.62 240 GLU A C 1
ATOM 1804 O O . GLU A 1 240 ? -59.768 14.810 85.772 1.00 68.62 240 GLU A O 1
ATOM 1809 N N . LEU A 1 241 ? -58.088 13.703 84.787 1.00 65.56 241 LEU A N 1
ATOM 1810 C CA . LEU A 1 241 ? -57.883 12.716 85.860 1.00 65.56 241 LEU A CA 1
ATOM 1811 C C . LEU A 1 241 ? -57.267 13.284 87.148 1.00 65.56 241 LEU A C 1
ATOM 1813 O O . LEU A 1 241 ? -57.395 12.667 88.198 1.00 65.56 241 LEU A O 1
ATOM 1817 N N . ILE A 1 242 ? -56.562 14.415 87.075 1.00 61.47 242 ILE A N 1
ATOM 1818 C CA . ILE A 1 242 ? -55.971 15.081 88.250 1.00 61.47 242 ILE A CA 1
ATOM 1819 C C . ILE A 1 242 ? -56.927 16.139 88.835 1.00 61.47 242 ILE A C 1
ATOM 1821 O O . ILE A 1 242 ? -56.756 16.548 89.982 1.00 61.47 242 ILE A O 1
ATOM 1825 N N . GLN A 1 243 ? -57.926 16.590 88.070 1.00 59.47 243 GLN A N 1
ATOM 1826 C CA . GLN A 1 243 ? -58.904 17.598 88.503 1.00 59.47 243 GLN A CA 1
ATOM 1827 C C . GLN A 1 243 ? -60.262 17.020 88.940 1.00 59.47 243 GLN A C 1
ATOM 1829 O O . GLN A 1 243 ? -61.046 17.764 89.532 1.00 59.47 243 GLN A O 1
ATOM 1834 N N . GLY A 1 244 ? -60.542 15.742 88.661 1.00 53.19 244 GLY A N 1
ATOM 1835 C CA . GLY A 1 244 ? -61.724 15.007 89.141 1.00 53.19 244 GLY A CA 1
ATOM 1836 C C . GLY A 1 244 ? -61.418 14.123 90.340 1.00 53.19 244 GLY A C 1
ATOM 1837 O O . GLY A 1 244 ? -62.293 14.044 91.230 1.00 53.19 244 GLY A O 1
#

Solvent-accessible surface area (backbone atoms only — not comparable to full-atom values): 13570 Å² total; per-residue (Å²): 63,40,40,38,39,19,84,90,32,74,56,42,64,31,33,27,39,36,53,26,36,40,49,36,28,71,55,77,66,35,72,39,37,44,73,70,69,32,56,46,67,69,40,37,38,70,74,56,35,29,55,91,70,66,22,37,93,81,24,45,69,39,66,79,62,15,82,78,45,31,68,72,29,66,55,36,96,55,87,70,33,55,64,49,77,56,91,88,18,47,38,17,36,13,46,72,50,33,97,88,57,67,62,40,41,40,37,62,77,53,83,80,65,72,70,44,80,46,77,41,45,68,76,61,72,47,81,50,76,50,64,101,66,78,81,59,82,94,64,77,81,82,68,90,64,62,65,85,42,76,68,40,38,53,54,41,51,52,52,50,50,52,46,50,52,50,53,49,52,53,49,52,52,51,51,53,51,48,54,51,51,52,54,48,50,54,51,51,50,52,50,50,54,54,49,52,54,51,48,51,54,51,51,52,52,52,49,53,51,51,51,50,53,50,50,50,51,50,50,49,53,54,46,50,52,51,48,51,54,51,61,60,46,54,60,52,56,52,50,52,68,74,74,108

Sequence (244 aa):
VVELYDNGANDTIQIFSVSGRHIVGTKLGHGDWDSAGVSFPEDMNTQVLTPENGFSNNAVYVGDNLNGIGDNLPFSAVAPYNQFTYNGMNIGYSGDGNPSNLNEYLTIDEVTEDLIVLIVGAGVFSAKAKWDYIPSSSGGNVTPISISTQELAQQSLEQINTAITYKDTIRAHLGAMQNRLENTATNLQIQTENLQAAESRISDTDMAHEMTALVKGQILAQGATAMLAQANTLPRMALELIQG

Foldseek 3Di:
DKKKAFVQWQKWKWKDALLAETQAIEDAPPPLCVVVVNRDQVSCVPPPSPVVNVHDNNRGHDDPCNQVRYAQDAFDPDPVACWDDDPNWIKHWRHRNDSPDRMIDIDIDDDPHDMDIDMTTDGDMDMDDDDPDDDDPPQDDPPPFDPPDPVSVVVNVVNVVSNVVSVVVVVVVVVVVVVVVVVVVVVVVVVVVVVVVVVCVVVVVVVVVVVVVVVVVVVVVVVVVVVVVVVVVVVVVVVVVVVD

Secondary structure (DSSP, 8-state):
-EEEE-TTS--EEEEEETTSBEEESPPTTSHHHHHTT--SHHHIIIIISSGGGT--TT---B-SGGGG--TTPPP--STT-EEEEETTEEEEE--S--TT--EEEEEES---S-EEEEEESSS--EEEE--SS---TT-S-------SSHHHHHHHHHHHHHHHHHHHHHHHHHHHHHHHHHHHHHHHHHHHHHHHHHHHHHHHHHHHHHHHHHHHHHHHHHHHHHHHHHHHHHHHHHHHHHH-

Radius of gyration: 38.61 Å; Cα contacts (8 Å, |Δi|>4): 318; chains: 1; bounding box: 86×36×130 Å

Mean predicted aligned error: 17.17 Å